Protein AF-A0A6V7J6C0-F1 (afdb_monomer_lite)

Organism: NCBI:txid1563983

Sequence (237 aa):
VQNDGMLILTSMLNNLLDSVINDEQVIKRAQVTGQLDPLEIYLTQRPDNNWVRVQVPLPRGSPLQMRMIDFGGVLEVDRSKLLRLKDLSESLAKYPAQSIKVELQNIGKKRFDQRMALRLRELAPLTEKLLCKVIEVPAYGRPAVVELFKRSQPDNLLISINNTLDLEPELMKSGDGNNGRKRLVRSESKGSDDGVRVLKKPSIPALGEYFNVYVTHLVANPGNFIVQPHDEKLKLE

InterPro domains:
  IPR035437 SNase-like, OB-fold superfamily [G3DSA:2.40.50.90] (42-168)

Foldseek 3Di:
DDAPLVVVLQVVVVVLCVVPVPPPVLQVVQQDDDDFDQLFWKWFADPVRRIAIWGQDPVHDPRQWTARQQQGDIDRHDSRRIGGVCSSPVVSRPFHRQKFWEFEPPPPQVPQDVVLLVLLCVQAPLPAKWKKAFAAPDDDPAGTYIWIWDQDPPVRDTDTSNCCSVCVVVVVVPDDDDDDDDDDDDDDDDDDDDDPDDSDHDDDDDHGDMWIWRFRDRDSGRRTTMIRTHPDPDDPD

Radius of gyration: 20.44 Å; chains: 1; bounding box: 52×39×58 Å

Structure (mmCIF, N/CA/C/O backbone):
data_AF-A0A6V7J6C0-F1
#
_entry.id   AF-A0A6V7J6C0-F1
#
loop_
_atom_site.group_PDB
_atom_site.id
_atom_site.type_symbol
_atom_site.label_atom_id
_atom_site.label_alt_id
_atom_site.label_comp_id
_atom_site.label_asym_id
_atom_site.label_entity_id
_atom_site.label_seq_id
_atom_site.pdbx_PDB_ins_code
_atom_site.Cartn_x
_atom_site.Cartn_y
_atom_site.Cartn_z
_atom_site.occupancy
_atom_site.B_iso_or_equiv
_atom_site.auth_seq_id
_atom_site.auth_comp_id
_atom_site.auth_asym_id
_atom_site.auth_atom_id
_atom_site.pdbx_PDB_model_num
ATOM 1 N N . VAL A 1 1 ? 5.245 7.946 7.052 1.00 47.97 1 VAL A N 1
ATOM 2 C CA . VAL A 1 1 ? 5.852 7.045 8.058 1.00 47.97 1 VAL A CA 1
ATOM 3 C C . VAL A 1 1 ? 5.735 5.634 7.505 1.00 47.97 1 VAL A C 1
ATOM 5 O O . VAL A 1 1 ? 4.677 5.320 6.979 1.00 47.97 1 VAL A O 1
ATOM 8 N N . GLN A 1 2 ? 6.824 4.866 7.478 1.00 59.16 2 GLN A N 1
ATOM 9 C CA . GLN A 1 2 ? 6.897 3.528 6.872 1.00 59.16 2 GLN A CA 1
ATOM 10 C C . GLN A 1 2 ? 7.265 2.512 7.960 1.00 59.16 2 GLN A C 1
ATOM 12 O O . GLN A 1 2 ? 8.038 2.855 8.851 1.00 59.16 2 GLN A O 1
ATOM 17 N N . ASN A 1 3 ? 6.712 1.297 7.905 1.00 68.75 3 ASN A N 1
ATOM 18 C CA . ASN A 1 3 ? 7.176 0.200 8.761 1.00 68.75 3 ASN A CA 1
ATOM 19 C C . ASN A 1 3 ? 8.581 -0.276 8.318 1.00 68.75 3 ASN A C 1
ATOM 21 O O . ASN A 1 3 ? 9.002 -0.000 7.192 1.00 68.75 3 ASN A O 1
ATOM 25 N N . ASP A 1 4 ? 9.294 -1.010 9.178 1.00 72.06 4 ASP A N 1
ATOM 26 C CA . ASP A 1 4 ? 10.659 -1.497 8.896 1.00 72.06 4 ASP A CA 1
ATOM 27 C C . ASP A 1 4 ? 10.752 -2.271 7.572 1.00 72.06 4 ASP A C 1
ATOM 29 O O . ASP A 1 4 ? 11.692 -2.090 6.800 1.00 72.06 4 ASP A O 1
ATOM 33 N N . GLY A 1 5 ? 9.739 -3.090 7.264 1.00 75.06 5 GLY A N 1
ATOM 34 C CA . GLY A 1 5 ? 9.657 -3.813 5.994 1.00 75.06 5 GLY A CA 1
ATOM 35 C C . GLY A 1 5 ? 9.646 -2.874 4.785 1.00 75.06 5 GLY A C 1
ATOM 36 O O . GLY A 1 5 ? 10.396 -3.079 3.831 1.00 75.06 5 GLY A O 1
ATOM 37 N N . MET A 1 6 ? 8.861 -1.797 4.832 1.00 81.12 6 MET A N 1
ATOM 38 C CA . MET A 1 6 ? 8.834 -0.802 3.764 1.00 81.12 6 MET A CA 1
ATOM 39 C C . MET A 1 6 ? 10.130 -0.008 3.654 1.00 81.12 6 MET A C 1
ATOM 41 O O . MET A 1 6 ? 10.531 0.315 2.536 1.00 81.12 6 MET A O 1
ATOM 45 N N . LEU A 1 7 ? 10.791 0.304 4.769 1.00 81.56 7 LEU A N 1
ATOM 46 C CA . LEU A 1 7 ? 12.089 0.984 4.735 1.00 81.56 7 LEU A CA 1
ATOM 47 C C . LEU A 1 7 ? 13.128 0.122 4.008 1.00 81.56 7 LEU A C 1
ATOM 49 O O . LEU A 1 7 ? 13.816 0.608 3.109 1.00 81.56 7 LEU A O 1
ATOM 53 N N . ILE A 1 8 ? 13.163 -1.177 4.317 1.00 83.44 8 ILE A N 1
ATOM 54 C CA . ILE A 1 8 ? 14.038 -2.150 3.651 1.00 83.44 8 ILE A CA 1
ATOM 55 C C . ILE A 1 8 ? 13.688 -2.260 2.162 1.00 83.44 8 ILE A C 1
ATOM 57 O O . ILE A 1 8 ? 14.574 -2.181 1.312 1.00 83.44 8 ILE A O 1
ATOM 61 N N . LEU A 1 9 ? 12.402 -2.401 1.821 1.00 87.44 9 LEU A N 1
ATOM 62 C CA . LEU A 1 9 ? 11.963 -2.480 0.425 1.00 87.44 9 LEU A CA 1
ATOM 63 C C . LEU A 1 9 ? 12.319 -1.215 -0.363 1.00 87.44 9 LEU A C 1
ATOM 65 O O . LEU A 1 9 ? 12.818 -1.319 -1.480 1.00 87.44 9 LEU A O 1
ATOM 69 N N . THR A 1 10 ? 12.097 -0.036 0.220 1.00 87.56 10 THR A N 1
ATOM 70 C CA . THR A 1 10 ? 12.448 1.253 -0.396 1.00 87.56 10 THR A CA 1
ATOM 71 C C . THR A 1 10 ? 13.946 1.338 -0.639 1.00 87.56 10 THR A C 1
ATOM 73 O O . THR A 1 10 ? 14.361 1.704 -1.733 1.00 87.56 10 THR A O 1
ATOM 76 N N . SER A 1 11 ? 14.762 0.945 0.343 1.00 87.31 11 SER A N 1
ATOM 77 C CA . SER A 1 11 ? 16.217 0.9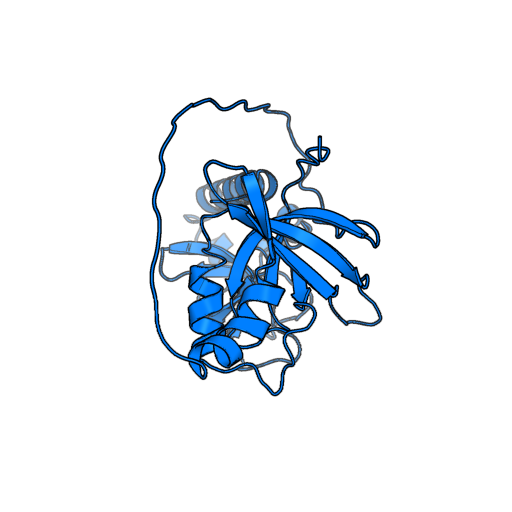12 0.189 1.00 87.31 11 SER A CA 1
ATOM 78 C C . SER A 1 11 ? 16.644 -0.031 -0.937 1.00 87.31 11 SER A C 1
ATOM 80 O O . SER A 1 11 ? 17.425 0.369 -1.795 1.00 87.31 11 SER A O 1
ATOM 82 N N . MET A 1 12 ? 16.085 -1.243 -1.009 1.00 89.94 12 MET A N 1
ATOM 83 C CA . MET A 1 12 ? 16.406 -2.180 -2.091 1.00 89.94 12 MET A CA 1
ATOM 84 C C . MET A 1 12 ? 15.975 -1.674 -3.470 1.00 89.94 12 MET A C 1
ATOM 86 O O . MET A 1 12 ? 16.704 -1.874 -4.439 1.00 89.94 12 MET A O 1
ATOM 90 N N . LEU A 1 13 ? 14.812 -1.025 -3.574 1.00 91.12 13 LEU A N 1
ATOM 91 C CA . LEU A 1 13 ? 14.357 -0.421 -4.826 1.00 91.12 13 LEU A CA 1
ATOM 92 C C . LEU A 1 13 ? 15.265 0.731 -5.251 1.00 91.12 13 LEU A C 1
ATOM 94 O O . LEU A 1 13 ? 15.666 0.769 -6.409 1.00 91.12 13 LEU A O 1
ATOM 98 N N . ASN A 1 14 ? 15.627 1.623 -4.329 1.00 90.50 14 ASN A N 1
ATOM 99 C CA . ASN A 1 14 ? 16.531 2.732 -4.623 1.00 90.50 14 ASN A CA 1
ATOM 100 C C . ASN A 1 14 ? 17.902 2.216 -5.068 1.00 90.50 14 ASN A C 1
ATOM 102 O O . ASN A 1 14 ? 18.369 2.613 -6.125 1.00 90.50 14 ASN A O 1
ATOM 106 N N . ASN A 1 15 ? 18.476 1.241 -4.358 1.00 90.56 15 ASN A N 1
ATOM 107 C CA . ASN A 1 15 ? 19.755 0.636 -4.738 1.00 90.56 15 ASN A CA 1
ATOM 108 C C . ASN A 1 15 ? 19.700 -0.021 -6.128 1.00 90.56 15 ASN A C 1
ATOM 110 O O . ASN A 1 15 ? 20.635 0.118 -6.916 1.00 90.56 15 ASN A O 1
ATOM 114 N N . LEU A 1 16 ? 18.606 -0.730 -6.448 1.00 91.69 16 LEU A N 1
ATOM 115 C CA . LEU A 1 16 ? 18.393 -1.273 -7.791 1.00 91.69 16 LEU A CA 1
ATOM 116 C C . LEU A 1 16 ? 18.398 -0.140 -8.818 1.00 91.69 16 LEU A C 1
ATOM 118 O O . LEU A 1 16 ? 19.112 -0.218 -9.812 1.00 91.69 16 LEU A O 1
ATOM 122 N N . LEU A 1 17 ? 17.604 0.900 -8.582 1.00 90.12 17 LEU A N 1
ATOM 123 C CA . LEU A 1 17 ? 17.419 1.991 -9.528 1.00 90.12 17 LEU A CA 1
ATOM 124 C C . LEU A 1 17 ? 18.703 2.790 -9.722 1.00 90.12 17 LEU A C 1
ATOM 126 O O . LEU A 1 17 ? 19.083 3.002 -10.864 1.00 90.12 17 LEU A O 1
ATOM 130 N N . ASP A 1 18 ? 19.435 3.114 -8.662 1.00 89.69 18 ASP A N 1
ATOM 131 C CA . ASP A 1 18 ? 20.735 3.784 -8.751 1.00 89.69 18 ASP A CA 1
ATOM 132 C C . ASP A 1 18 ? 21.730 2.993 -9.616 1.00 89.69 18 ASP A C 1
ATOM 134 O O . ASP A 1 18 ? 22.537 3.583 -10.335 1.00 89.69 18 ASP A O 1
ATOM 138 N N . SER A 1 19 ? 21.635 1.657 -9.615 1.00 88.00 19 SER A N 1
ATOM 139 C CA . SER A 1 19 ? 22.490 0.795 -10.440 1.00 88.00 19 SER A CA 1
ATOM 140 C C . SER A 1 19 ? 22.070 0.687 -11.913 1.00 88.00 19 SER A C 1
ATOM 142 O O . SER A 1 19 ? 22.921 0.391 -12.749 1.00 88.00 19 SER A O 1
ATOM 144 N N . VAL A 1 20 ? 20.793 0.920 -12.253 1.00 88.75 20 VAL A N 1
ATOM 145 C CA . VAL A 1 20 ? 20.261 0.680 -13.616 1.00 88.75 20 VAL A CA 1
ATOM 146 C C . VAL A 1 20 ? 19.714 1.918 -14.321 1.00 88.75 20 VAL A C 1
ATOM 148 O O . VAL A 1 20 ? 19.526 1.884 -15.532 1.00 88.75 20 VAL A O 1
ATOM 151 N N . ILE A 1 21 ? 19.438 3.014 -13.611 1.00 80.12 21 ILE A N 1
ATOM 152 C CA . ILE A 1 21 ? 18.684 4.156 -14.156 1.00 80.12 21 ILE A CA 1
ATOM 153 C C . ILE A 1 21 ? 19.435 4.909 -15.258 1.00 80.12 21 ILE A C 1
ATOM 155 O O . ILE A 1 21 ? 18.803 5.535 -16.103 1.00 80.12 21 ILE A O 1
ATOM 159 N N . ASN A 1 22 ? 20.766 4.798 -15.279 1.00 83.94 22 ASN A N 1
ATOM 160 C CA . ASN A 1 22 ? 21.621 5.387 -16.310 1.00 83.94 22 ASN A CA 1
ATOM 161 C C . ASN A 1 22 ? 21.921 4.422 -17.475 1.00 83.94 22 ASN A C 1
ATOM 163 O O . ASN A 1 22 ? 22.542 4.830 -18.453 1.00 83.94 22 ASN A O 1
ATOM 167 N N . ASP A 1 23 ? 21.497 3.156 -17.393 1.00 91.81 23 ASP A N 1
ATOM 168 C CA . ASP A 1 23 ? 21.650 2.183 -18.477 1.00 91.81 23 ASP A CA 1
ATOM 169 C C . ASP A 1 23 ? 20.380 2.155 -19.340 1.00 91.81 23 ASP A C 1
ATOM 171 O O . ASP A 1 23 ? 19.412 1.431 -19.079 1.00 91.81 23 ASP A O 1
ATOM 175 N N . GLU A 1 24 ? 20.383 2.960 -20.405 1.00 90.12 24 GLU A N 1
ATOM 176 C CA . GLU A 1 24 ? 19.251 3.070 -21.330 1.00 90.12 24 GLU A CA 1
ATOM 177 C C . GLU A 1 24 ? 18.851 1.727 -21.958 1.00 90.12 24 GLU A C 1
ATOM 179 O O . GLU A 1 24 ? 17.668 1.504 -22.226 1.00 90.12 24 GLU A O 1
ATOM 184 N N . GLN A 1 25 ? 19.802 0.813 -22.184 1.00 92.44 25 GLN A N 1
ATOM 185 C CA . GLN A 1 25 ? 19.507 -0.492 -22.781 1.00 92.44 25 GLN A CA 1
ATOM 186 C C . GLN A 1 25 ? 18.733 -1.371 -21.802 1.00 92.44 25 GLN A C 1
ATOM 188 O O . GLN A 1 25 ? 17.757 -2.023 -22.188 1.00 92.44 25 GLN A O 1
ATOM 193 N N . VAL A 1 26 ? 19.123 -1.356 -20.525 1.00 92.25 26 VAL A N 1
ATOM 194 C CA . VAL A 1 26 ? 18.410 -2.073 -19.460 1.00 92.25 26 VAL A CA 1
ATOM 195 C C . VAL A 1 26 ? 16.997 -1.523 -19.291 1.00 92.25 26 VAL A C 1
ATOM 197 O O . VAL A 1 26 ? 16.041 -2.306 -19.281 1.00 92.25 26 VAL A O 1
ATOM 200 N N . ILE A 1 27 ? 16.839 -0.198 -19.233 1.00 92.88 27 ILE A N 1
ATOM 201 C CA . ILE A 1 27 ? 15.522 0.441 -19.097 1.00 92.88 27 ILE A CA 1
ATOM 202 C C . ILE A 1 27 ? 14.630 0.130 -20.301 1.00 92.88 27 ILE A C 1
ATOM 204 O O . ILE A 1 27 ? 13.481 -0.282 -20.126 1.00 92.88 27 ILE A O 1
ATOM 208 N N . LYS A 1 28 ? 15.159 0.246 -21.523 1.00 92.56 28 LYS A N 1
ATOM 209 C CA . LYS A 1 28 ? 14.414 -0.048 -22.755 1.00 92.56 28 LYS A CA 1
ATOM 210 C C . LYS A 1 28 ? 13.966 -1.506 -22.823 1.00 92.56 28 LYS A C 1
ATOM 212 O O . LYS A 1 28 ? 12.851 -1.778 -23.260 1.00 92.56 28 LYS A O 1
ATOM 217 N N . ARG A 1 29 ? 14.800 -2.445 -22.367 1.00 93.25 29 ARG A N 1
ATOM 218 C CA . ARG A 1 29 ? 14.448 -3.872 -22.297 1.00 93.25 29 ARG A CA 1
ATOM 219 C C . ARG A 1 29 ? 13.335 -4.144 -21.285 1.00 93.25 29 ARG A C 1
ATOM 221 O O . ARG A 1 29 ? 12.478 -4.979 -21.551 1.00 93.25 29 ARG A O 1
ATOM 228 N N . ALA A 1 30 ? 13.351 -3.459 -20.143 1.00 94.88 30 ALA A N 1
ATOM 229 C CA . ALA A 1 30 ? 12.337 -3.623 -19.104 1.00 94.88 30 ALA A CA 1
ATOM 230 C C . ALA A 1 30 ? 11.016 -2.898 -19.422 1.00 94.88 30 ALA A C 1
ATOM 232 O O . ALA A 1 30 ? 9.998 -3.178 -18.787 1.00 94.88 30 ALA A O 1
ATOM 233 N N . GLN A 1 31 ? 11.006 -1.964 -20.375 1.00 95.62 31 GLN A N 1
ATOM 234 C CA . GLN A 1 31 ? 9.823 -1.186 -20.731 1.00 95.62 31 GLN A CA 1
ATOM 235 C C . GLN A 1 31 ? 8.687 -2.071 -21.263 1.00 95.62 31 GLN A C 1
ATOM 237 O O . GLN A 1 31 ? 8.874 -2.958 -22.099 1.00 95.62 31 GLN A O 1
ATOM 242 N N . VAL A 1 32 ? 7.465 -1.818 -20.796 1.00 93.50 32 VAL A N 1
ATOM 243 C CA . VAL A 1 32 ? 6.297 -2.606 -21.200 1.00 93.50 32 VAL A CA 1
ATOM 244 C C . VAL A 1 32 ? 5.771 -2.176 -22.572 1.00 93.50 32 VAL A C 1
ATOM 246 O O . VAL A 1 32 ? 5.249 -1.077 -22.734 1.00 93.50 32 VAL A O 1
ATOM 249 N N . THR A 1 33 ? 5.791 -3.095 -23.540 1.00 88.88 33 THR A N 1
ATOM 250 C CA . THR A 1 33 ? 5.250 -2.878 -24.899 1.00 88.88 33 THR A CA 1
ATOM 251 C C . THR A 1 33 ? 3.985 -3.692 -25.207 1.00 88.88 33 THR A C 1
ATOM 253 O O . THR A 1 33 ? 3.207 -3.316 -26.081 1.00 88.88 33 THR A O 1
ATOM 256 N N . GLY A 1 34 ? 3.746 -4.787 -24.478 1.00 85.88 34 GLY A N 1
ATOM 257 C CA . GLY A 1 34 ? 2.674 -5.751 -24.753 1.00 85.88 34 GLY A CA 1
ATOM 258 C C . GLY A 1 34 ? 1.493 -5.720 -23.777 1.00 85.88 34 GLY A C 1
ATOM 259 O O . GLY A 1 34 ? 1.206 -4.718 -23.116 1.00 85.88 34 GLY A O 1
ATOM 260 N N . GLN A 1 35 ? 0.794 -6.855 -23.696 1.00 87.88 35 GLN A N 1
ATOM 261 C CA . GLN A 1 35 ? -0.278 -7.065 -22.728 1.00 87.88 35 GLN A CA 1
ATOM 262 C C . GLN A 1 35 ? 0.275 -7.065 -21.297 1.00 87.88 35 GLN A C 1
ATOM 264 O O . GLN A 1 35 ? 1.365 -7.570 -21.032 1.00 87.88 35 GLN A O 1
ATOM 269 N N . LEU A 1 36 ? -0.501 -6.477 -20.387 1.00 91.19 36 LEU A N 1
ATOM 270 C CA . LEU A 1 36 ? -0.213 -6.485 -18.959 1.00 91.19 36 LEU A CA 1
ATOM 271 C C . LEU A 1 36 ? -0.780 -7.751 -18.326 1.00 91.19 36 LEU A C 1
ATOM 273 O O . LEU A 1 36 ? -1.957 -8.063 -18.535 1.00 91.19 36 LEU A O 1
ATOM 277 N N . ASP A 1 37 ? 0.042 -8.418 -17.529 1.00 91.31 37 ASP A N 1
ATOM 278 C CA . ASP A 1 37 ? -0.325 -9.584 -16.740 1.00 91.31 37 ASP A CA 1
ATOM 279 C C . ASP A 1 37 ? -0.732 -9.137 -15.321 1.00 91.31 37 ASP A C 1
ATOM 281 O O . ASP A 1 37 ? 0.057 -8.490 -14.625 1.00 91.31 37 ASP A O 1
ATOM 285 N N . PRO A 1 38 ? -1.954 -9.454 -14.855 1.00 90.50 38 PRO A N 1
ATOM 286 C CA . PRO A 1 38 ? -2.378 -9.149 -13.494 1.00 90.50 38 PRO A CA 1
ATOM 287 C C . PRO A 1 38 ? -1.594 -9.842 -12.384 1.00 90.50 38 PRO A C 1
ATOM 289 O O . PRO A 1 38 ? -1.717 -9.421 -11.236 1.00 90.50 38 PRO A O 1
ATOM 292 N N . LEU A 1 39 ? -0.819 -10.882 -12.687 1.00 91.19 39 LEU A N 1
ATOM 293 C CA . LEU A 1 39 ? 0.018 -11.596 -11.724 1.00 91.19 39 LEU A CA 1
ATOM 294 C C . LEU A 1 39 ? 1.433 -11.020 -11.630 1.00 91.19 39 LEU A C 1
ATOM 296 O O . LEU A 1 39 ? 2.114 -11.252 -10.633 1.00 91.19 39 LEU A O 1
ATOM 300 N N . GLU A 1 40 ? 1.860 -10.225 -12.608 1.00 94.12 40 GLU A N 1
ATOM 301 C CA . GLU A 1 40 ? 3.184 -9.608 -12.608 1.00 94.12 40 GLU A CA 1
ATOM 302 C C . GLU A 1 40 ? 3.241 -8.325 -11.775 1.00 94.12 40 GLU A C 1
ATOM 304 O O . GLU A 1 40 ? 2.260 -7.592 -11.622 1.00 94.12 40 GLU A O 1
ATOM 309 N N . ILE A 1 41 ? 4.440 -8.044 -11.260 1.00 96.06 41 ILE A N 1
ATOM 310 C CA . ILE A 1 41 ? 4.764 -6.788 -10.590 1.00 96.06 41 ILE A CA 1
ATOM 311 C C . ILE A 1 41 ? 5.554 -5.905 -11.553 1.00 96.06 41 ILE A C 1
ATOM 313 O O . ILE A 1 41 ? 6.548 -6.320 -12.157 1.00 96.06 41 ILE A O 1
ATOM 317 N N . TYR A 1 42 ? 5.120 -4.658 -11.645 1.00 96.19 42 TYR A N 1
ATOM 318 C CA . TYR A 1 42 ? 5.732 -3.613 -12.446 1.00 96.19 42 TYR A CA 1
ATOM 319 C C . TYR A 1 42 ? 6.286 -2.507 -11.544 1.00 96.19 42 TYR A C 1
ATOM 321 O O . TYR A 1 42 ? 5.903 -2.386 -10.379 1.00 96.19 42 TYR A O 1
ATOM 329 N N . LEU A 1 43 ? 7.172 -1.683 -12.092 1.00 96.19 43 LEU A N 1
ATOM 330 C CA . LEU A 1 43 ? 7.657 -0.448 -11.492 1.00 96.19 43 LEU A CA 1
ATOM 331 C C . LEU A 1 43 ? 7.184 0.754 -12.294 1.00 96.19 43 LEU A C 1
ATOM 333 O O . LEU A 1 43 ? 7.142 0.729 -13.524 1.00 96.19 43 LEU A O 1
ATOM 337 N N . THR A 1 44 ? 6.873 1.826 -11.582 1.00 94.81 44 THR A N 1
ATOM 338 C CA . THR A 1 44 ? 6.636 3.143 -12.169 1.00 94.81 44 THR A CA 1
ATOM 339 C C . THR A 1 44 ? 6.961 4.232 -11.152 1.00 94.81 44 THR A C 1
ATOM 341 O O . THR A 1 44 ? 7.124 3.947 -9.961 1.00 94.81 44 THR A O 1
ATOM 344 N N . GLN A 1 45 ? 7.041 5.474 -11.617 1.00 92.19 45 GLN A N 1
ATOM 345 C CA . GLN A 1 45 ? 7.204 6.642 -10.762 1.00 92.19 45 GLN A CA 1
ATOM 346 C C . GLN A 1 45 ? 5.853 7.267 -10.434 1.00 92.19 45 GLN A C 1
ATOM 348 O O . GLN A 1 45 ? 4.994 7.455 -11.297 1.00 92.19 45 GLN A O 1
ATOM 353 N N . ARG A 1 46 ? 5.689 7.633 -9.168 1.00 90.31 46 ARG A N 1
ATOM 354 C CA . ARG A 1 46 ? 4.612 8.511 -8.716 1.00 90.31 46 ARG A CA 1
ATOM 355 C C . ARG A 1 46 ? 4.893 9.974 -9.098 1.00 90.31 46 ARG A C 1
ATOM 357 O O . ARG A 1 46 ? 6.032 10.310 -9.419 1.00 90.31 46 ARG A O 1
ATOM 364 N N . PRO A 1 47 ? 3.894 10.873 -8.991 1.00 88.19 47 PRO A N 1
ATOM 365 C CA . PRO A 1 47 ? 4.083 12.307 -9.240 1.00 88.19 47 PRO A CA 1
ATOM 366 C C . PRO A 1 47 ? 5.136 12.986 -8.350 1.00 88.19 47 PRO A C 1
ATOM 368 O O . PRO A 1 47 ? 5.665 14.027 -8.718 1.00 88.19 47 PRO A O 1
ATOM 371 N N . ASP A 1 48 ? 5.447 12.405 -7.190 1.00 86.56 48 ASP A N 1
ATOM 372 C CA . ASP A 1 48 ? 6.503 12.861 -6.279 1.00 86.56 48 ASP A CA 1
ATOM 373 C C . ASP A 1 48 ? 7.886 12.267 -6.614 1.00 86.56 48 ASP A C 1
ATOM 375 O O . ASP A 1 48 ? 8.797 12.328 -5.793 1.00 86.56 48 ASP A O 1
ATOM 379 N N . ASN A 1 49 ? 8.036 11.676 -7.805 1.00 87.12 49 ASN A N 1
ATOM 380 C CA . ASN A 1 49 ? 9.237 11.010 -8.322 1.00 87.12 49 ASN A CA 1
ATOM 381 C C . ASN A 1 49 ? 9.690 9.770 -7.538 1.00 87.12 49 ASN A C 1
ATOM 383 O O . ASN A 1 49 ? 10.734 9.194 -7.845 1.00 87.12 49 ASN A O 1
ATOM 387 N N . ASN A 1 50 ? 8.895 9.301 -6.574 1.00 89.00 50 ASN A N 1
ATOM 388 C CA . ASN A 1 50 ? 9.185 8.059 -5.872 1.00 89.00 50 ASN A CA 1
ATOM 389 C C . ASN A 1 50 ? 8.779 6.853 -6.720 1.00 89.00 50 ASN A C 1
ATOM 391 O O . ASN A 1 50 ? 7.653 6.767 -7.225 1.00 89.00 50 ASN A O 1
ATOM 395 N N . TRP A 1 51 ? 9.690 5.893 -6.837 1.00 92.38 51 TRP A N 1
ATOM 396 C CA . TRP A 1 51 ? 9.424 4.628 -7.503 1.00 92.38 51 TRP A CA 1
ATOM 397 C C . TRP A 1 51 ? 8.601 3.702 -6.619 1.00 92.38 51 TRP A C 1
ATOM 399 O O . TRP A 1 51 ? 8.837 3.573 -5.418 1.00 92.38 51 TRP A O 1
ATOM 409 N N . VAL A 1 52 ? 7.623 3.038 -7.225 1.00 94.06 52 VAL A N 1
ATOM 410 C CA . VAL A 1 52 ? 6.690 2.165 -6.514 1.00 94.06 52 VAL A CA 1
ATOM 411 C C . VAL A 1 52 ? 6.430 0.886 -7.289 1.00 94.06 52 VAL A C 1
ATOM 413 O O . VAL A 1 52 ? 6.382 0.887 -8.522 1.00 94.06 52 VAL A O 1
ATOM 416 N N . ARG A 1 53 ? 6.212 -0.210 -6.553 1.00 96.31 53 ARG A N 1
ATOM 417 C CA . ARG A 1 53 ? 5.736 -1.464 -7.138 1.00 96.31 53 ARG A CA 1
ATOM 418 C C . ARG A 1 53 ? 4.238 -1.400 -7.361 1.00 96.31 53 ARG A C 1
ATOM 420 O O . ARG A 1 53 ? 3.466 -1.011 -6.475 1.00 96.31 53 ARG A O 1
ATOM 427 N N . VAL A 1 54 ? 3.829 -1.815 -8.548 1.00 95.88 54 VAL A N 1
ATOM 428 C CA . VAL A 1 54 ? 2.439 -1.773 -8.977 1.00 95.88 54 VAL A CA 1
ATOM 429 C C . VAL A 1 54 ? 2.023 -3.063 -9.669 1.00 95.88 54 VAL A C 1
ATOM 431 O O . VAL A 1 54 ? 2.852 -3.814 -10.173 1.00 95.88 54 VAL A O 1
ATOM 434 N N . GLN A 1 55 ? 0.722 -3.323 -9.690 1.00 94.94 55 GLN A N 1
ATOM 435 C CA . GLN A 1 55 ? 0.126 -4.494 -10.328 1.00 94.94 55 GLN A CA 1
ATOM 436 C C . GLN A 1 55 ? -1.198 -4.105 -10.984 1.00 94.94 55 GLN A C 1
ATOM 438 O O . GLN A 1 55 ? -1.866 -3.167 -10.535 1.00 94.94 55 GLN A O 1
ATOM 443 N N . VAL A 1 56 ? -1.610 -4.828 -12.026 1.00 92.69 56 VAL A N 1
ATOM 444 C CA . VAL A 1 56 ? -2.911 -4.579 -12.661 1.00 92.69 56 VAL A CA 1
ATOM 445 C C . VAL A 1 56 ? -4.030 -4.850 -11.642 1.00 92.69 56 VAL A C 1
ATOM 447 O O . VAL A 1 56 ? -4.043 -5.910 -11.008 1.00 92.69 56 VAL A O 1
ATOM 450 N N . PRO A 1 57 ? -4.976 -3.916 -11.441 1.00 87.94 57 PRO A N 1
ATOM 451 C CA . PRO A 1 57 ? -6.103 -4.142 -10.548 1.00 87.94 57 PRO A CA 1
ATOM 452 C C . PRO A 1 57 ? -7.029 -5.244 -11.088 1.00 87.94 57 PRO A C 1
ATOM 454 O O . PRO A 1 57 ? -7.194 -5.401 -12.297 1.00 87.94 57 PRO A O 1
ATOM 457 N N . LEU A 1 58 ? -7.655 -5.986 -10.170 1.00 81.38 58 LEU A N 1
ATOM 458 C CA . LEU A 1 58 ? -8.695 -6.976 -10.457 1.00 81.38 58 LEU A CA 1
ATOM 459 C C . LEU A 1 58 ? -9.955 -6.631 -9.633 1.00 81.38 58 LEU A C 1
ATOM 461 O O . LEU A 1 58 ? -9.822 -6.479 -8.414 1.00 81.38 58 LEU A O 1
ATOM 465 N N . PRO A 1 59 ? -11.151 -6.507 -10.251 1.00 74.62 59 PRO A N 1
ATOM 466 C CA . PRO A 1 59 ? -11.386 -6.502 -11.698 1.00 74.62 59 PRO A CA 1
ATOM 467 C C . PRO A 1 59 ? -10.657 -5.335 -12.379 1.00 74.62 59 PRO A C 1
ATOM 469 O O . PRO A 1 59 ? -10.369 -4.315 -11.749 1.00 74.62 59 PRO A O 1
ATOM 472 N N . ARG A 1 60 ? -10.314 -5.510 -13.659 1.00 74.44 60 ARG A N 1
ATOM 473 C CA . ARG A 1 60 ? -9.567 -4.497 -14.404 1.00 74.44 60 ARG A CA 1
ATOM 474 C C . ARG A 1 60 ? -10.436 -3.251 -14.565 1.00 74.44 60 ARG A C 1
ATOM 476 O O . ARG A 1 60 ? -11.546 -3.342 -15.080 1.00 74.44 60 ARG A O 1
ATOM 483 N N . GLY A 1 61 ? -9.927 -2.120 -14.084 1.00 68.38 61 GLY A N 1
ATOM 484 C CA . GLY A 1 61 ? -10.525 -0.807 -14.303 1.00 68.38 61 GLY A CA 1
ATOM 485 C C . GLY A 1 61 ? -10.133 -0.254 -15.671 1.00 68.38 61 GLY A C 1
ATOM 486 O O . GLY A 1 61 ? -10.126 -0.975 -16.671 1.00 68.38 61 GLY A O 1
ATOM 487 N N . SER A 1 62 ? -9.749 1.022 -15.712 1.00 73.00 62 SER A N 1
ATOM 488 C CA . SER A 1 62 ? -9.199 1.609 -16.933 1.00 73.00 62 SER A CA 1
ATOM 489 C C . SER A 1 62 ? -7.853 0.948 -17.299 1.00 73.00 62 SER A C 1
ATOM 491 O O . SER A 1 62 ? -7.106 0.504 -16.420 1.00 73.00 62 SER A O 1
ATOM 493 N N . PRO A 1 63 ? -7.506 0.851 -18.596 1.00 68.50 63 PRO A N 1
ATOM 494 C CA . PRO A 1 63 ? -6.316 0.133 -19.067 1.00 68.50 63 PRO A CA 1
ATOM 495 C C . PRO A 1 63 ? -4.975 0.728 -18.606 1.00 68.50 63 PRO A C 1
ATOM 497 O O . PRO A 1 63 ? -3.939 0.090 -18.800 1.00 68.50 63 PRO A O 1
ATOM 500 N N . LEU A 1 64 ? -4.998 1.922 -18.013 1.00 80.81 64 LEU A N 1
ATOM 501 C CA . LEU A 1 64 ? -3.835 2.676 -17.547 1.00 80.81 64 LEU A CA 1
ATOM 502 C C . LEU A 1 64 ? -3.865 2.931 -16.033 1.00 80.81 64 LEU A C 1
ATOM 504 O O . LEU A 1 64 ? -3.069 3.712 -15.527 1.00 80.81 64 LEU A O 1
ATOM 508 N N . GLN A 1 65 ? -4.757 2.267 -15.296 1.00 90.94 65 GLN A N 1
ATOM 509 C CA . GLN A 1 65 ? -4.748 2.292 -13.837 1.00 90.94 65 GLN A CA 1
ATOM 510 C C . GLN A 1 65 ? -4.008 1.086 -13.274 1.00 90.94 65 GLN A C 1
ATOM 512 O O . GLN A 1 65 ? -4.273 -0.062 -13.636 1.00 90.94 65 GLN A O 1
ATOM 517 N N . MET A 1 66 ? -3.111 1.359 -12.334 1.00 93.00 66 MET A N 1
ATOM 518 C CA . MET A 1 66 ? -2.311 0.365 -11.637 1.00 93.00 66 MET A CA 1
ATOM 519 C C . MET A 1 66 ? -2.524 0.462 -10.134 1.00 93.00 66 MET A C 1
ATOM 521 O O . MET A 1 66 ? -2.576 1.553 -9.576 1.00 93.00 66 MET A O 1
ATOM 525 N N . ARG A 1 67 ? -2.620 -0.677 -9.451 1.00 92.56 67 ARG A N 1
ATOM 526 C CA . ARG A 1 67 ? -2.687 -0.724 -7.988 1.00 92.56 67 ARG A CA 1
ATOM 527 C C . ARG A 1 67 ? -1.279 -0.628 -7.417 1.00 92.56 67 ARG A C 1
ATOM 529 O O . ARG A 1 67 ? -0.449 -1.471 -7.742 1.00 92.56 67 ARG A O 1
ATOM 536 N N . MET A 1 68 ? -1.030 0.322 -6.519 1.00 93.56 68 MET A N 1
ATOM 537 C CA . MET A 1 68 ? 0.222 0.364 -5.755 1.00 93.56 68 MET A CA 1
ATOM 538 C C . MET A 1 68 ? 0.162 -0.709 -4.667 1.00 93.56 68 MET A C 1
ATOM 540 O O . MET A 1 68 ? -0.624 -0.604 -3.730 1.00 93.56 68 MET A O 1
ATOM 544 N N . ILE A 1 69 ? 0.945 -1.778 -4.798 1.00 92.88 69 ILE A N 1
ATOM 545 C CA . ILE A 1 69 ? 0.778 -2.975 -3.951 1.00 92.88 69 ILE A CA 1
ATOM 546 C C . ILE A 1 69 ? 1.373 -2.810 -2.549 1.00 92.88 69 ILE A C 1
ATOM 548 O O . ILE A 1 69 ? 0.973 -3.507 -1.619 1.00 92.88 69 ILE A O 1
ATOM 552 N N . ASP A 1 70 ? 2.291 -1.862 -2.381 1.00 90.88 70 ASP A N 1
ATOM 553 C CA . ASP A 1 70 ? 2.951 -1.613 -1.098 1.00 90.88 70 ASP A CA 1
ATOM 554 C C . ASP A 1 70 ? 2.299 -0.494 -0.295 1.00 90.88 70 ASP A C 1
ATOM 556 O O . ASP A 1 70 ? 2.426 -0.475 0.920 1.00 90.88 70 ASP A O 1
ATOM 560 N N . PHE A 1 71 ? 1.560 0.403 -0.948 1.00 86.56 71 PHE A N 1
ATOM 561 C CA . PHE A 1 71 ? 0.913 1.559 -0.316 1.00 86.56 71 PHE A CA 1
ATOM 562 C C . PHE A 1 71 ? -0.616 1.488 -0.381 1.00 86.56 71 PHE A C 1
ATOM 564 O O . PHE A 1 71 ? -1.306 2.168 0.374 1.00 86.56 71 PHE A O 1
ATOM 571 N N . GLY A 1 72 ? -1.164 0.676 -1.278 1.00 85.75 72 GLY A N 1
ATOM 572 C CA . GLY A 1 72 ? -2.569 0.721 -1.640 1.00 85.75 72 GLY A CA 1
ATOM 573 C C . GLY A 1 72 ? -2.930 1.858 -2.589 1.00 85.75 72 GLY A C 1
ATOM 574 O O . GLY A 1 72 ? -2.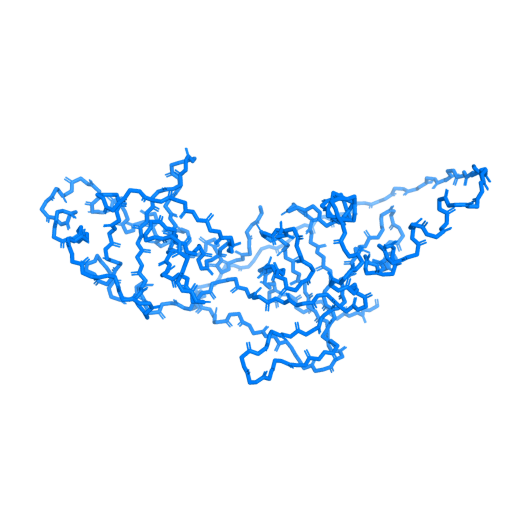100 2.674 -2.969 1.00 85.75 72 GLY A O 1
ATOM 575 N N . GLY A 1 73 ? -4.204 1.911 -2.970 1.00 85.56 73 GLY A N 1
ATOM 576 C CA . GLY A 1 73 ? -4.716 2.886 -3.928 1.00 85.56 73 GLY A CA 1
ATOM 577 C C . GLY A 1 73 ? -4.387 2.532 -5.375 1.00 85.56 73 GLY A C 1
ATOM 578 O O . GLY A 1 73 ? -3.780 1.497 -5.674 1.00 85.56 73 GLY A O 1
ATOM 579 N N . VAL A 1 74 ? -4.841 3.397 -6.277 1.00 89.38 74 VAL A N 1
ATOM 580 C CA . VAL A 1 74 ? -4.609 3.286 -7.717 1.00 89.38 74 VAL A CA 1
ATOM 581 C C . VAL A 1 74 ? -3.852 4.505 -8.222 1.00 89.38 74 VAL A C 1
ATOM 583 O O . VAL A 1 74 ? -4.030 5.610 -7.715 1.00 89.38 74 VAL A O 1
ATOM 586 N N . LEU A 1 75 ? -3.002 4.280 -9.212 1.00 90.56 75 LEU A N 1
ATOM 587 C CA . LEU A 1 75 ? -2.214 5.286 -9.899 1.00 90.56 75 LEU A CA 1
ATOM 588 C C . LEU A 1 75 ? -2.534 5.202 -11.388 1.00 90.56 75 LEU A C 1
ATOM 590 O O . LEU A 1 75 ? -2.512 4.112 -11.961 1.00 90.56 75 LEU A O 1
ATOM 594 N N . GLU A 1 76 ? -2.822 6.342 -12.006 1.00 92.00 76 GLU A N 1
ATOM 595 C CA . GLU A 1 76 ? -2.847 6.436 -13.462 1.00 92.00 76 GLU A CA 1
ATOM 596 C C . GLU A 1 76 ? -1.418 6.536 -13.977 1.00 92.00 76 GLU A C 1
ATOM 598 O O . GLU A 1 76 ? -0.628 7.349 -13.495 1.00 92.00 76 GLU A O 1
ATOM 603 N N . VAL A 1 77 ? -1.076 5.672 -14.925 1.00 91.38 77 VAL A N 1
ATOM 604 C CA . VAL A 1 77 ? 0.284 5.544 -15.440 1.00 91.38 77 VAL A CA 1
ATOM 605 C C . VAL A 1 77 ? 0.281 5.696 -16.948 1.00 91.38 77 VAL A C 1
ATOM 607 O O . VAL A 1 77 ? -0.600 5.193 -17.643 1.00 91.38 77 VAL A O 1
ATOM 610 N N . ASP A 1 78 ? 1.318 6.336 -17.473 1.00 90.31 78 ASP A N 1
ATOM 611 C CA . ASP A 1 78 ? 1.665 6.163 -18.875 1.00 90.31 78 ASP A CA 1
ATOM 612 C C . ASP A 1 78 ? 2.357 4.803 -19.028 1.00 90.31 78 ASP A C 1
ATOM 614 O O . ASP A 1 78 ? 3.286 4.477 -18.284 1.00 90.31 78 ASP A O 1
ATOM 618 N N . ARG A 1 79 ? 1.920 4.006 -20.008 1.00 90.06 79 ARG A N 1
ATOM 619 C CA . ARG A 1 79 ? 2.547 2.719 -20.325 1.00 90.06 79 ARG A CA 1
ATOM 620 C C . ARG A 1 79 ? 4.034 2.883 -20.643 1.00 90.06 79 ARG A C 1
ATOM 622 O O . ARG A 1 79 ? 4.813 2.010 -20.275 1.00 90.06 79 ARG A O 1
ATOM 629 N N . SER A 1 80 ? 4.433 3.993 -21.264 1.00 90.25 80 SER A N 1
ATOM 630 C CA . SER A 1 80 ? 5.841 4.275 -21.570 1.00 90.25 80 SER A CA 1
ATOM 631 C C . SER A 1 80 ? 6.716 4.375 -20.310 1.00 90.25 80 SER A C 1
ATOM 633 O O . SER A 1 80 ? 7.913 4.112 -20.367 1.00 90.25 80 SER A O 1
ATOM 635 N N . LYS A 1 81 ? 6.123 4.687 -19.154 1.00 91.44 81 LYS A N 1
ATOM 636 C CA . LYS A 1 81 ? 6.809 4.828 -17.860 1.00 91.44 81 LYS A CA 1
ATOM 637 C C . LYS A 1 81 ? 6.711 3.577 -16.989 1.00 91.44 81 LYS A C 1
ATOM 639 O O . LYS A 1 81 ? 7.016 3.627 -15.795 1.00 91.44 81 LYS A O 1
ATOM 644 N N . LEU A 1 82 ? 6.224 2.474 -17.552 1.00 94.94 82 LEU A N 1
ATOM 645 C CA . LEU A 1 82 ? 6.030 1.222 -16.843 1.00 94.94 82 LEU A CA 1
ATOM 646 C C . LEU A 1 82 ? 7.146 0.239 -17.190 1.00 94.94 82 LEU A C 1
ATOM 648 O O . LEU A 1 82 ? 7.355 -0.094 -18.358 1.00 94.94 82 LEU A O 1
ATOM 652 N N . LEU A 1 83 ? 7.821 -0.258 -16.158 1.00 95.69 83 LEU A N 1
ATOM 653 C CA . LEU A 1 83 ? 8.915 -1.215 -16.277 1.00 95.69 83 LEU A CA 1
ATOM 654 C C . LEU A 1 83 ? 8.517 -2.555 -15.657 1.00 95.69 83 LEU A C 1
ATOM 656 O O . LEU A 1 83 ? 7.877 -2.607 -14.608 1.00 95.69 83 LEU A O 1
ATOM 660 N N . ARG A 1 84 ? 8.906 -3.662 -16.278 1.00 96.12 84 ARG A N 1
ATOM 661 C CA . ARG A 1 84 ? 8.761 -5.009 -15.720 1.00 96.12 84 ARG A CA 1
ATOM 662 C C . ARG A 1 84 ? 9.800 -5.207 -14.629 1.00 96.12 84 ARG A C 1
ATOM 664 O O . ARG A 1 84 ? 10.993 -5.253 -14.914 1.00 96.12 84 ARG A O 1
ATOM 671 N N . LEU A 1 85 ? 9.359 -5.370 -13.380 1.00 96.12 85 LEU A N 1
ATOM 672 C CA . LEU A 1 85 ? 10.296 -5.522 -12.264 1.00 96.12 85 LEU A CA 1
ATOM 673 C C . LEU A 1 85 ? 11.141 -6.790 -12.415 1.00 96.12 85 LEU A C 1
ATOM 675 O O . LEU A 1 85 ? 12.329 -6.754 -12.134 1.00 96.12 85 LEU A O 1
ATOM 679 N N . LYS A 1 86 ? 10.564 -7.885 -12.924 1.00 95.19 86 LYS A N 1
ATOM 680 C CA . LYS A 1 86 ? 11.292 -9.146 -13.135 1.00 95.19 86 LYS A CA 1
ATOM 681 C C . LYS A 1 86 ? 12.488 -9.015 -14.090 1.00 95.19 86 LYS A C 1
ATOM 683 O O . LYS A 1 86 ? 13.472 -9.719 -13.903 1.00 95.19 86 LYS A O 1
ATOM 688 N N . ASP A 1 87 ? 12.412 -8.102 -15.062 1.00 94.25 87 ASP A N 1
ATOM 689 C CA . ASP A 1 87 ? 13.460 -7.890 -16.069 1.00 94.25 87 ASP A CA 1
ATOM 690 C C . ASP A 1 87 ? 14.602 -7.002 -15.529 1.00 94.25 87 ASP A C 1
ATOM 692 O O . ASP A 1 87 ? 15.689 -6.964 -16.108 1.00 94.25 87 ASP A O 1
ATOM 696 N N . LEU A 1 88 ? 14.359 -6.303 -14.412 1.00 93.81 88 LEU A N 1
ATOM 697 C CA . LEU A 1 88 ? 15.350 -5.517 -13.669 1.00 93.81 88 LEU A CA 1
ATOM 698 C C . LEU A 1 88 ? 15.926 -6.306 -12.483 1.00 93.81 88 LEU A C 1
ATOM 700 O O . LEU A 1 88 ? 17.124 -6.269 -12.224 1.00 93.81 88 LEU A O 1
ATOM 704 N N . SER A 1 89 ? 15.069 -7.012 -11.745 1.00 93.88 89 SER A N 1
ATOM 705 C CA . SER A 1 89 ? 15.427 -7.837 -10.595 1.00 93.88 89 SER A CA 1
ATOM 706 C C . SER A 1 89 ? 14.345 -8.882 -10.315 1.00 93.88 89 SER A C 1
ATOM 708 O O . SER A 1 89 ? 13.294 -8.600 -9.728 1.00 93.88 89 SER A O 1
ATOM 710 N N . GLU A 1 90 ? 14.634 -10.130 -10.678 1.00 91.38 90 GLU A N 1
ATOM 711 C CA . GLU A 1 90 ? 13.749 -11.265 -10.406 1.00 91.38 90 GLU A CA 1
ATOM 712 C C . GLU A 1 90 ? 13.511 -11.461 -8.897 1.00 91.38 90 GLU A C 1
ATOM 714 O O . GLU A 1 90 ? 12.396 -11.761 -8.469 1.00 91.38 90 GLU A O 1
ATOM 719 N N . SER A 1 91 ? 14.535 -11.234 -8.070 1.00 88.88 91 SER A N 1
ATOM 720 C CA . SER A 1 91 ? 14.433 -11.339 -6.610 1.00 88.88 91 SER A CA 1
ATOM 721 C C . SER A 1 91 ? 13.473 -10.301 -6.027 1.00 88.88 91 SER A C 1
ATOM 723 O O . SER A 1 91 ? 12.616 -10.650 -5.214 1.00 88.88 91 SER A O 1
ATOM 725 N N . LEU A 1 92 ? 13.551 -9.039 -6.471 1.00 90.44 92 LEU A N 1
ATOM 726 C CA . LEU A 1 92 ? 12.649 -7.987 -5.987 1.00 90.44 92 LEU A CA 1
ATOM 727 C C . LEU A 1 92 ? 11.200 -8.197 -6.450 1.00 90.44 92 LEU A C 1
ATOM 729 O O . LEU A 1 92 ? 10.263 -7.856 -5.720 1.00 90.44 92 LEU A O 1
ATOM 733 N N . ALA A 1 93 ? 11.007 -8.808 -7.623 1.00 93.00 93 ALA A N 1
ATOM 734 C CA . ALA A 1 93 ? 9.689 -9.186 -8.133 1.00 93.00 93 ALA A CA 1
ATOM 735 C C . ALA A 1 93 ? 9.008 -10.293 -7.307 1.00 93.00 93 ALA A C 1
ATOM 737 O O . ALA A 1 93 ? 7.788 -10.421 -7.354 1.00 93.00 93 ALA A O 1
ATOM 738 N N . LYS A 1 94 ? 9.765 -11.079 -6.531 1.00 91.12 94 LYS A N 1
ATOM 739 C CA . LYS A 1 94 ? 9.223 -12.154 -5.679 1.00 91.12 94 LYS A CA 1
ATOM 740 C C . LYS A 1 94 ? 8.776 -11.673 -4.299 1.00 91.12 94 LYS A C 1
ATOM 742 O O . LYS A 1 94 ? 8.062 -12.402 -3.612 1.00 91.12 94 LYS A O 1
ATOM 747 N N . TYR A 1 95 ? 9.170 -10.470 -3.872 1.00 89.50 95 TYR A N 1
ATOM 748 C CA . TYR A 1 95 ? 8.774 -9.985 -2.552 1.00 89.50 95 TYR A CA 1
ATOM 749 C C . TYR A 1 95 ? 7.263 -9.746 -2.462 1.00 89.50 95 TYR A C 1
ATOM 751 O O . TYR A 1 95 ? 6.672 -9.160 -3.375 1.00 89.50 95 TYR A O 1
ATOM 759 N N . PRO A 1 96 ? 6.631 -10.117 -1.337 1.00 90.00 96 PRO A N 1
ATOM 760 C CA . PRO A 1 96 ? 5.198 -9.950 -1.152 1.00 90.00 96 PRO A CA 1
ATOM 761 C C . PRO A 1 96 ? 4.810 -8.470 -1.102 1.00 90.00 96 PRO A C 1
ATOM 763 O O . PRO A 1 96 ? 5.599 -7.622 -0.673 1.00 90.00 96 PRO A O 1
ATOM 766 N N . ALA A 1 97 ? 3.575 -8.172 -1.507 1.00 90.81 97 ALA A N 1
ATOM 767 C CA . ALA A 1 97 ? 2.952 -6.866 -1.315 1.00 90.81 97 ALA A CA 1
ATOM 768 C C . ALA A 1 97 ? 3.003 -6.456 0.166 1.00 90.81 97 ALA A C 1
ATOM 770 O O . ALA A 1 97 ? 2.689 -7.265 1.041 1.00 90.81 97 ALA A O 1
ATOM 771 N N . GLN A 1 98 ? 3.399 -5.213 0.436 1.00 88.06 98 GLN A N 1
ATOM 772 C CA . GLN A 1 98 ? 3.561 -4.709 1.804 1.00 88.06 98 GLN A CA 1
ATOM 773 C C . GLN A 1 98 ? 2.292 -4.073 2.386 1.00 88.06 98 GLN A C 1
ATOM 775 O O . GLN A 1 98 ? 2.255 -3.758 3.574 1.00 88.06 98 GLN A O 1
ATOM 780 N N . SER A 1 99 ? 1.235 -3.927 1.582 1.00 87.31 99 SER A N 1
ATOM 781 C CA . SER A 1 99 ? -0.063 -3.443 2.052 1.00 87.31 99 SER A CA 1
ATOM 782 C C . SER A 1 99 ? -1.131 -4.535 2.049 1.00 87.31 99 SER A C 1
ATOM 784 O O . SER A 1 99 ? -1.174 -5.389 1.161 1.00 87.31 99 SER A O 1
ATOM 786 N N . ILE A 1 100 ? -2.014 -4.498 3.047 1.00 86.56 100 ILE A N 1
ATOM 787 C CA . ILE A 1 100 ? -3.133 -5.432 3.195 1.00 86.56 100 ILE A CA 1
ATOM 788 C C . ILE A 1 100 ? -4.447 -4.667 3.106 1.00 86.56 100 ILE A C 1
ATOM 790 O O . ILE A 1 100 ? -4.618 -3.624 3.736 1.00 86.56 100 ILE A O 1
ATOM 794 N N . LYS A 1 101 ? -5.401 -5.226 2.357 1.00 87.94 101 LYS A N 1
ATOM 795 C CA . LYS A 1 101 ? -6.776 -4.735 2.315 1.00 87.94 101 LYS A CA 1
ATOM 796 C C . LYS A 1 101 ? -7.592 -5.273 3.498 1.00 87.94 101 LYS A C 1
ATOM 798 O O . LYS A 1 101 ? -7.619 -6.483 3.714 1.00 87.94 101 LYS A O 1
ATOM 803 N N . VAL A 1 102 ? -8.304 -4.392 4.194 1.00 89.19 102 VAL A N 1
ATOM 804 C CA . VAL A 1 102 ? -9.229 -4.702 5.298 1.00 89.19 102 VAL A CA 1
ATOM 805 C C . VAL A 1 102 ? -10.580 -4.001 5.092 1.00 89.19 102 VAL A C 1
ATOM 807 O O . VAL A 1 102 ? -10.702 -3.076 4.284 1.00 89.19 102 VAL A O 1
ATOM 810 N N . GLU A 1 103 ? -11.609 -4.463 5.795 1.00 89.75 103 GLU A N 1
ATOM 811 C CA . GLU A 1 103 ? -12.957 -3.882 5.825 1.00 89.75 103 GLU A CA 1
ATOM 812 C C . GLU A 1 103 ? -13.288 -3.434 7.253 1.00 89.75 103 GLU A C 1
ATOM 814 O O . GLU A 1 103 ? -13.037 -4.175 8.199 1.00 89.75 103 GLU A O 1
ATOM 819 N N . LEU A 1 104 ? -13.828 -2.225 7.432 1.00 87.50 104 LEU A N 1
ATOM 820 C CA . LEU A 1 104 ? -14.216 -1.765 8.768 1.00 87.50 104 LEU A CA 1
ATOM 821 C C . LEU A 1 104 ? -15.542 -2.373 9.213 1.00 87.50 104 LEU A C 1
ATOM 823 O O . LEU A 1 104 ? -16.551 -2.281 8.513 1.00 87.50 104 LEU A O 1
ATOM 827 N N . GLN A 1 105 ? -15.542 -2.936 10.421 1.00 86.81 105 GLN A N 1
ATOM 828 C CA . GLN A 1 105 ? -16.740 -3.426 11.089 1.00 86.81 105 GLN A CA 1
ATOM 829 C C . GLN A 1 105 ? -17.770 -2.301 11.277 1.00 86.81 105 GLN A C 1
ATOM 831 O O . GLN A 1 105 ? -17.402 -1.163 11.563 1.00 86.81 105 GLN A O 1
ATOM 836 N N . ASN A 1 106 ? -19.057 -2.639 11.172 1.00 74.69 106 ASN A N 1
ATOM 837 C CA . ASN A 1 106 ? -20.211 -1.796 11.521 1.00 74.69 106 ASN A CA 1
ATOM 838 C C . ASN A 1 106 ? -20.374 -0.489 10.734 1.00 74.69 106 ASN A C 1
ATOM 840 O O . ASN A 1 106 ? -21.362 0.208 10.915 1.00 74.69 106 ASN A O 1
ATOM 844 N N . ILE A 1 107 ? -19.504 -0.190 9.771 1.00 74.00 107 ILE A N 1
ATOM 845 C CA . ILE A 1 107 ? -19.694 0.951 8.877 1.00 74.00 107 ILE A CA 1
ATOM 846 C C . ILE A 1 107 ? -20.455 0.464 7.643 1.00 74.00 107 ILE A C 1
ATOM 848 O O . ILE A 1 107 ? -19.878 0.052 6.634 1.00 74.00 107 ILE A O 1
ATOM 852 N N . GLY A 1 108 ? -21.785 0.448 7.740 1.00 64.62 108 GLY A N 1
ATOM 853 C CA . GLY A 1 108 ? -22.649 -0.057 6.675 1.00 64.62 108 GLY A CA 1
ATOM 854 C C . GLY A 1 108 ? -22.367 0.631 5.333 1.00 64.62 108 GLY A C 1
ATOM 855 O O . GLY A 1 108 ? -22.555 1.838 5.198 1.00 64.62 108 GLY A O 1
ATOM 856 N N . LYS A 1 109 ? -21.992 -0.140 4.301 1.00 64.94 109 LYS A N 1
ATOM 857 C CA . LYS A 1 109 ? -21.646 0.366 2.950 1.00 64.94 109 LYS A CA 1
ATOM 858 C C . LYS A 1 109 ? -22.706 1.283 2.322 1.00 64.94 109 LYS A C 1
ATOM 860 O O . LYS A 1 109 ? -22.367 2.107 1.485 1.00 64.94 109 LYS A O 1
ATOM 865 N N . LYS A 1 110 ? -23.978 1.139 2.714 1.00 64.44 110 LYS A N 1
ATOM 866 C CA . LYS A 1 110 ? -25.099 1.977 2.247 1.00 64.44 110 LYS A CA 1
ATOM 867 C C . LYS A 1 110 ? -25.226 3.319 2.981 1.00 64.44 110 LYS A C 1
ATOM 869 O O . LYS A 1 110 ? -25.885 4.210 2.465 1.00 64.44 110 LYS A O 1
ATOM 874 N N . ARG A 1 111 ? -24.653 3.441 4.183 1.00 70.19 111 ARG A N 1
ATOM 875 C CA . ARG A 1 111 ? -24.691 4.655 5.015 1.00 70.19 111 ARG A CA 1
ATOM 876 C C . ARG A 1 111 ? -23.434 5.508 4.874 1.00 70.19 111 ARG A C 1
ATOM 878 O O . ARG A 1 111 ? -23.477 6.681 5.211 1.00 70.19 111 ARG A O 1
ATOM 885 N N . PHE A 1 112 ? -22.339 4.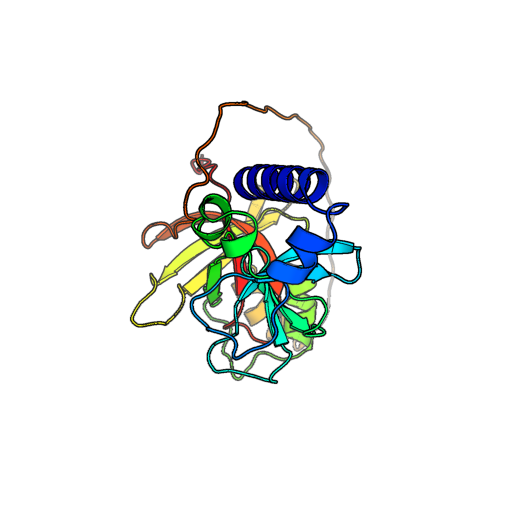931 4.378 1.00 78.94 112 PHE A N 1
ATOM 886 C CA . PHE A 1 112 ? -21.081 5.651 4.254 1.00 78.94 112 PHE A CA 1
ATOM 887 C C . PHE A 1 112 ? -21.139 6.721 3.168 1.00 78.94 112 PHE A C 1
ATOM 889 O O . PHE A 1 112 ? -21.225 6.414 1.978 1.00 78.94 112 PHE A O 1
ATOM 896 N N . ASP A 1 113 ? -21.061 7.974 3.597 1.00 81.25 113 ASP A N 1
ATOM 897 C CA . ASP A 1 113 ? -21.077 9.141 2.732 1.00 81.25 113 ASP A CA 1
ATOM 898 C C . ASP A 1 113 ? -19.726 9.879 2.741 1.00 81.25 113 ASP A C 1
ATOM 900 O O . ASP A 1 113 ? -18.757 9.501 3.409 1.00 81.25 113 ASP A O 1
ATOM 904 N N . GLN A 1 114 ? -19.652 10.969 1.977 1.00 81.06 114 GLN A N 1
ATOM 905 C CA . GLN A 1 114 ? -18.447 11.791 1.902 1.00 81.06 114 GLN A CA 1
ATOM 906 C C . GLN A 1 114 ? -18.079 12.431 3.253 1.00 81.06 114 GLN A C 1
ATOM 908 O O . GLN A 1 114 ? -16.896 12.663 3.504 1.00 81.06 114 GLN A O 1
ATOM 913 N N . ARG A 1 115 ? -19.055 12.715 4.128 1.00 82.06 115 ARG A N 1
ATOM 914 C CA . ARG A 1 115 ? -18.795 13.302 5.453 1.00 82.06 115 ARG A CA 1
ATOM 915 C C . ARG A 1 115 ? -18.121 12.280 6.356 1.00 82.06 115 ARG A C 1
ATOM 917 O O . ARG A 1 115 ? -17.086 12.591 6.934 1.00 82.06 115 ARG A O 1
ATOM 924 N N . MET A 1 116 ? -18.632 11.051 6.392 1.00 81.69 116 MET A N 1
ATOM 925 C CA . MET A 1 116 ? -17.996 9.931 7.087 1.00 81.69 116 MET A CA 1
ATOM 926 C C . MET A 1 116 ? -16.598 9.659 6.527 1.00 81.69 116 MET A C 1
ATOM 928 O O . MET A 1 116 ? -15.670 9.433 7.297 1.00 81.69 116 MET A O 1
ATOM 932 N N . ALA A 1 117 ? -16.406 9.750 5.206 1.00 82.81 117 ALA A N 1
ATOM 933 C CA . ALA A 1 117 ? -15.091 9.594 4.583 1.00 82.81 117 ALA A CA 1
ATOM 934 C C . ALA A 1 117 ? -14.087 10.676 5.012 1.00 82.81 117 ALA A C 1
ATOM 936 O O . ALA A 1 117 ? -12.921 10.369 5.262 1.00 82.81 117 ALA A O 1
ATOM 937 N N . LEU A 1 118 ? -14.516 11.939 5.093 1.00 83.75 118 LEU A N 1
ATOM 938 C CA . LEU A 1 118 ? -13.684 13.035 5.595 1.00 83.75 118 LEU A CA 1
ATOM 939 C C . LEU A 1 118 ? -13.367 12.846 7.075 1.00 83.75 118 LEU A C 1
ATOM 941 O O . LEU A 1 118 ? -12.202 12.887 7.459 1.00 83.75 118 LEU A O 1
ATOM 945 N N . ARG A 1 119 ? -14.384 12.544 7.879 1.00 85.56 119 ARG A N 1
ATOM 946 C CA . ARG A 1 119 ? -14.231 12.353 9.317 1.00 85.56 119 ARG A CA 1
ATOM 947 C C . ARG A 1 119 ? -13.299 11.198 9.654 1.00 85.56 119 ARG A C 1
ATOM 949 O O . ARG A 1 119 ? -12.425 11.308 10.503 1.00 85.56 119 ARG A O 1
ATOM 956 N N . LEU A 1 120 ? -13.415 10.106 8.918 1.00 85.94 120 LEU A N 1
ATOM 957 C CA . LEU A 1 120 ? -12.508 8.975 9.012 1.00 85.94 120 LEU A CA 1
ATOM 958 C C . LEU A 1 120 ? -11.052 9.371 8.725 1.00 85.94 120 LEU A C 1
ATOM 960 O O . LEU A 1 120 ? -10.162 8.900 9.423 1.00 85.94 120 LEU A O 1
ATOM 964 N N . ARG A 1 121 ? -10.789 10.241 7.737 1.00 85.31 121 ARG A N 1
ATOM 965 C CA . ARG A 1 121 ? -9.427 10.743 7.456 1.00 85.31 121 ARG A CA 1
ATOM 966 C C . ARG A 1 121 ? -8.862 11.569 8.607 1.00 85.31 121 ARG A C 1
ATOM 968 O O . ARG A 1 121 ? -7.657 11.528 8.832 1.00 85.31 121 ARG A O 1
ATOM 975 N N . GLU A 1 122 ? -9.713 12.288 9.331 1.00 85.75 122 GLU A N 1
ATOM 976 C CA . GLU A 1 122 ? -9.321 13.031 10.535 1.00 85.75 122 GLU A CA 1
ATOM 977 C C . GLU A 1 122 ? -9.041 12.099 11.719 1.00 85.75 122 GLU A C 1
ATOM 979 O O . GLU A 1 122 ? -8.099 12.320 12.478 1.00 85.75 122 GLU A O 1
ATOM 984 N N . LEU A 1 123 ? -9.854 11.052 11.884 1.00 87.00 123 LEU A N 1
ATOM 985 C CA . LEU A 1 123 ? -9.717 10.084 12.974 1.00 87.00 123 LEU A CA 1
ATOM 986 C C . LEU A 1 123 ? -8.551 9.109 12.757 1.00 87.00 123 LEU A C 1
ATOM 988 O O . LEU A 1 123 ? -7.955 8.653 13.732 1.00 87.00 123 LEU A O 1
ATOM 992 N N . ALA A 1 124 ? -8.223 8.817 11.497 1.00 87.50 124 ALA A N 1
ATOM 993 C CA . ALA A 1 124 ? -7.188 7.881 11.069 1.00 87.50 124 ALA A CA 1
ATOM 994 C C . ALA A 1 124 ? -6.179 8.542 10.103 1.00 87.50 124 ALA A C 1
ATOM 996 O O . ALA A 1 124 ? -6.088 8.141 8.935 1.00 87.50 124 ALA A O 1
ATOM 997 N N . PRO A 1 125 ? -5.426 9.566 10.543 1.00 83.75 125 PRO A N 1
ATOM 998 C CA . PRO A 1 125 ? -4.471 10.240 9.676 1.00 83.75 125 PRO A CA 1
ATOM 999 C C . PRO A 1 125 ? -3.325 9.295 9.290 1.00 83.75 125 PRO A C 1
ATOM 1001 O O . PRO A 1 125 ? -2.877 8.470 10.083 1.00 83.75 125 PRO A O 1
ATOM 1004 N N . LEU A 1 126 ? -2.795 9.459 8.072 1.00 80.38 126 LEU A N 1
ATOM 1005 C CA . LEU A 1 126 ? -1.765 8.575 7.492 1.00 80.38 126 LEU A CA 1
ATOM 1006 C C . LEU A 1 126 ? -0.430 8.569 8.270 1.00 80.38 126 LEU A C 1
ATOM 1008 O O . LEU A 1 126 ? 0.470 7.777 7.993 1.00 80.38 126 LEU A O 1
ATOM 1012 N N . THR A 1 127 ? -0.265 9.502 9.204 1.00 78.56 127 THR A N 1
ATOM 1013 C CA . THR A 1 127 ? 0.930 9.679 10.030 1.00 78.56 127 THR A CA 1
ATOM 1014 C C . THR A 1 127 ? 0.818 9.015 11.400 1.00 78.56 127 THR A C 1
ATOM 1016 O O . THR A 1 127 ? 1.837 8.874 12.075 1.00 78.56 127 THR A O 1
ATOM 1019 N N . GLU A 1 128 ? -0.382 8.612 11.824 1.00 82.19 128 GLU A N 1
ATOM 1020 C CA . GLU A 1 128 ? -0.642 8.076 13.162 1.00 82.19 128 GLU A CA 1
ATOM 1021 C C . GLU A 1 128 ? -0.656 6.541 13.143 1.00 82.19 128 GLU A C 1
ATOM 1023 O O . GLU A 1 128 ? -1.185 5.909 12.228 1.00 82.19 128 GLU A O 1
ATOM 1028 N N . LYS A 1 129 ? -0.041 5.939 14.168 1.00 84.69 129 LYS A N 1
ATOM 1029 C CA . LYS A 1 129 ? -0.070 4.491 14.398 1.00 84.69 129 LYS A CA 1
ATOM 1030 C C . LYS A 1 129 ? -1.387 4.155 15.089 1.00 84.69 129 LYS A C 1
ATOM 1032 O O . LYS A 1 129 ? -1.656 4.654 16.180 1.00 84.69 129 LYS A O 1
ATOM 1037 N N . LEU A 1 130 ? -2.192 3.314 14.457 1.00 89.50 130 LEU A N 1
ATOM 1038 C CA . LEU A 1 130 ? -3.468 2.848 14.990 1.00 89.50 130 LEU A CA 1
ATOM 1039 C C . LEU A 1 130 ? -3.346 1.410 15.475 1.00 89.50 130 LEU A C 1
ATOM 1041 O O . LEU A 1 130 ? -2.480 0.657 15.028 1.00 89.50 130 LEU A O 1
ATOM 1045 N N . LEU A 1 131 ? -4.249 1.017 16.363 1.00 89.12 131 LEU A N 1
ATOM 1046 C CA . LEU A 1 131 ? -4.415 -0.369 16.771 1.00 89.12 131 LEU A CA 1
ATOM 1047 C C . LEU A 1 131 ? -5.576 -0.979 15.984 1.00 89.12 131 LEU A C 1
ATOM 1049 O O . LEU A 1 131 ? -6.656 -0.405 15.905 1.00 89.12 131 LEU A O 1
ATOM 1053 N N . CYS A 1 132 ? -5.351 -2.143 15.397 1.00 90.06 132 CYS A N 1
ATOM 1054 C CA . CYS A 1 132 ? -6.314 -2.863 14.581 1.00 90.06 132 CYS A CA 1
ATOM 1055 C C . CYS A 1 132 ? -6.677 -4.172 15.277 1.00 90.06 132 CYS A C 1
ATOM 1057 O O . CYS A 1 132 ? -5.781 -4.954 15.597 1.00 90.06 132 CYS A O 1
ATOM 1059 N N . LYS A 1 133 ? -7.967 -4.410 15.513 1.00 90.69 133 LYS A N 1
ATOM 1060 C CA . LYS A 1 133 ? -8.496 -5.664 16.061 1.00 90.69 133 LYS A CA 1
ATOM 1061 C C . LYS A 1 133 ? -9.139 -6.479 14.952 1.00 90.69 133 LYS A C 1
ATOM 1063 O O . LYS A 1 133 ? -9.983 -5.960 14.224 1.00 90.69 133 LYS A O 1
ATOM 1068 N N . VAL A 1 134 ? -8.794 -7.759 14.853 1.00 90.25 134 VAL A N 1
ATOM 1069 C CA . VAL A 1 134 ? -9.428 -8.670 13.889 1.00 90.25 134 VAL A CA 1
ATOM 1070 C C . VAL A 1 134 ? -10.787 -9.120 14.423 1.00 90.25 134 VAL A C 1
ATOM 1072 O O . VAL A 1 134 ? -10.865 -9.763 15.469 1.00 90.25 134 VAL A O 1
ATOM 1075 N N . ILE A 1 135 ? -11.852 -8.796 13.694 1.00 92.25 135 ILE A N 1
ATOM 1076 C CA . ILE A 1 135 ? -13.239 -9.176 14.008 1.00 92.25 135 ILE A CA 1
ATOM 1077 C C . ILE A 1 135 ? -13.670 -10.373 13.162 1.00 92.25 135 ILE A C 1
ATOM 1079 O O . ILE A 1 135 ? -14.376 -11.247 13.646 1.00 92.25 135 ILE A O 1
ATOM 1083 N N . GLU A 1 136 ? -13.207 -10.449 11.916 1.00 91.19 136 GLU A N 1
ATOM 1084 C CA . GLU A 1 136 ? -13.380 -11.624 11.063 1.00 91.19 136 GLU A CA 1
ATOM 1085 C C . GLU A 1 136 ? -12.108 -11.857 10.250 1.00 91.19 136 GLU A C 1
ATOM 1087 O O . GLU A 1 136 ? -11.529 -10.924 9.686 1.00 91.19 136 GLU A O 1
ATOM 1092 N N . VAL A 1 137 ? -11.670 -13.113 10.178 1.00 89.62 137 VAL A N 1
ATOM 1093 C CA . VAL A 1 137 ? -10.514 -13.504 9.362 1.00 89.62 137 VAL A CA 1
ATOM 1094 C C . VAL A 1 137 ? -10.877 -13.516 7.867 1.00 89.62 137 VAL A C 1
ATOM 1096 O O . VAL A 1 137 ? -12.044 -13.715 7.522 1.00 89.62 137 VAL A O 1
ATOM 1099 N N . PRO A 1 138 ? -9.907 -13.329 6.950 1.00 88.56 138 PRO A N 1
ATOM 1100 C CA . PRO A 1 138 ? -10.176 -13.349 5.512 1.00 88.56 138 PRO A CA 1
ATOM 1101 C C . PRO A 1 138 ? -10.776 -14.685 5.052 1.00 88.56 138 PRO A C 1
ATOM 1103 O O . PRO A 1 138 ? -10.299 -15.749 5.445 1.00 88.56 138 PRO A O 1
ATOM 1106 N N . ALA A 1 139 ? -11.767 -14.639 4.158 1.00 87.81 139 ALA A N 1
ATOM 1107 C CA . ALA A 1 139 ? -12.416 -15.836 3.617 1.00 87.81 139 ALA A CA 1
ATOM 1108 C C . ALA A 1 139 ? -12.838 -15.647 2.152 1.00 87.81 139 ALA A C 1
ATOM 1110 O O . ALA A 1 139 ? -13.494 -14.662 1.818 1.00 87.81 139 ALA A O 1
ATOM 1111 N N . TYR A 1 140 ? -12.505 -16.610 1.283 1.00 82.25 140 TYR A N 1
ATOM 1112 C CA . TYR A 1 140 ? -12.964 -16.689 -0.118 1.00 82.25 140 TYR A CA 1
ATOM 1113 C C . TYR A 1 140 ? -12.887 -15.358 -0.894 1.00 82.25 140 TYR A C 1
ATOM 1115 O O . TYR A 1 140 ? -13.875 -14.876 -1.442 1.00 82.25 140 TYR A O 1
ATOM 1123 N N . GLY A 1 141 ? -11.712 -14.721 -0.903 1.00 78.38 141 GLY A N 1
ATOM 1124 C CA . GLY A 1 141 ? -11.495 -13.451 -1.611 1.00 78.38 141 GLY A CA 1
ATOM 1125 C C . GLY A 1 141 ? -12.074 -12.212 -0.918 1.00 78.38 141 GLY A C 1
ATOM 1126 O O . GLY A 1 141 ? -11.890 -11.100 -1.417 1.00 78.38 141 GLY A O 1
ATOM 1127 N N . ARG A 1 142 ? -12.724 -12.364 0.244 1.00 84.00 142 ARG A N 1
ATOM 1128 C CA . ARG A 1 142 ? -13.110 -11.243 1.107 1.00 84.00 142 ARG A CA 1
ATOM 1129 C C . ARG A 1 142 ? -11.958 -10.864 2.046 1.00 84.00 142 ARG A C 1
ATOM 1131 O O . ARG A 1 142 ? -11.310 -11.763 2.593 1.00 84.00 142 ARG A O 1
ATOM 1138 N N . PRO A 1 143 ? -11.683 -9.558 2.220 1.00 88.19 143 PRO A N 1
ATOM 1139 C CA . PRO A 1 143 ? -10.687 -9.089 3.179 1.00 88.19 143 PRO A CA 1
ATOM 1140 C C . PRO A 1 143 ? -11.125 -9.391 4.620 1.00 88.19 143 PRO A C 1
ATOM 1142 O O . PRO A 1 143 ? -12.296 -9.675 4.862 1.00 88.19 143 PRO A O 1
ATOM 1145 N N . ALA A 1 144 ? -10.192 -9.310 5.574 1.00 90.69 144 ALA A N 1
ATOM 1146 C CA . ALA A 1 144 ? -10.544 -9.362 6.993 1.00 90.69 144 ALA A CA 1
ATOM 1147 C C . ALA A 1 144 ? -11.430 -8.178 7.383 1.00 90.69 144 ALA A C 1
ATOM 1149 O O . ALA A 1 144 ? -11.214 -7.059 6.902 1.00 90.69 144 ALA A O 1
ATOM 1150 N N . VAL A 1 145 ? -12.362 -8.424 8.301 1.00 91.56 145 VAL A N 1
ATOM 1151 C CA . VAL A 1 145 ? -13.148 -7.374 8.951 1.00 91.56 145 VAL A CA 1
ATOM 1152 C C . VAL A 1 145 ? -12.441 -6.975 10.235 1.00 91.56 145 VAL A C 1
ATOM 1154 O O . VAL A 1 145 ? -12.044 -7.834 11.028 1.00 91.56 145 VAL A O 1
ATOM 1157 N N . VAL A 1 146 ? -12.257 -5.675 10.433 1.00 92.06 146 VAL A N 1
ATOM 1158 C CA . VAL A 1 146 ? -11.466 -5.134 11.535 1.00 92.06 146 VAL A CA 1
ATOM 1159 C C . VAL A 1 146 ? -12.147 -3.954 12.216 1.00 92.06 146 VAL A C 1
ATOM 1161 O O . VAL A 1 146 ? -12.941 -3.224 11.617 1.00 92.06 146 VAL A O 1
ATOM 1164 N N . GLU A 1 147 ? -11.781 -3.742 13.471 1.00 91.88 147 GLU A N 1
ATOM 1165 C CA . GLU A 1 147 ? -12.093 -2.533 14.224 1.00 91.88 147 GLU A CA 1
ATOM 1166 C C . GLU A 1 147 ? -10.799 -1.746 14.456 1.00 91.88 147 GLU A C 1
ATOM 1168 O O . GLU A 1 147 ? -9.786 -2.313 14.879 1.00 91.88 147 GLU A O 1
ATOM 1173 N N . LEU A 1 148 ? -10.815 -0.450 14.139 1.00 91.94 148 LEU A N 1
ATOM 1174 C CA . LEU A 1 148 ? -9.668 0.432 14.328 1.00 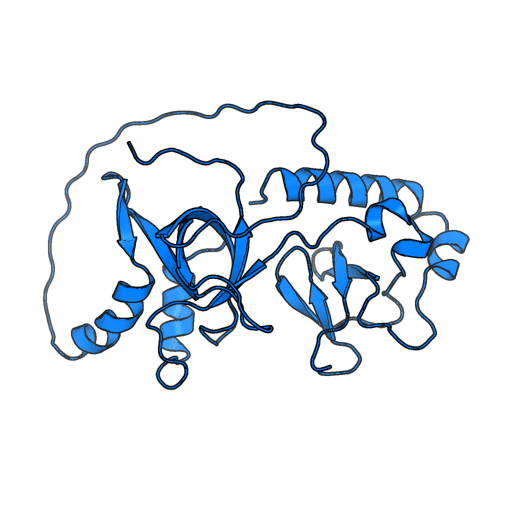91.94 148 LEU A CA 1
ATOM 1175 C C . LEU A 1 148 ? -9.827 1.266 15.590 1.00 91.94 148 LEU A C 1
ATOM 1177 O O . LEU A 1 148 ? -10.881 1.839 15.858 1.00 91.94 148 LEU A O 1
ATOM 1181 N N . PHE A 1 149 ? -8.725 1.403 16.313 1.00 90.12 149 PHE A N 1
ATOM 1182 C CA . PHE A 1 149 ? -8.630 2.204 17.516 1.00 90.12 149 PHE A CA 1
ATOM 1183 C C . PHE A 1 149 ? -7.485 3.198 17.391 1.00 90.12 149 PHE A C 1
ATOM 1185 O O . PHE A 1 149 ? -6.382 2.850 16.958 1.00 90.12 149 PHE A O 1
ATOM 1192 N N . LYS A 1 150 ? -7.728 4.423 17.847 1.00 90.81 150 LYS A N 1
ATOM 1193 C CA . LYS A 1 150 ? -6.665 5.386 18.137 1.00 90.81 150 LYS A CA 1
ATOM 1194 C C . LYS A 1 150 ? -6.450 5.475 19.639 1.00 90.81 150 LYS A C 1
ATOM 1196 O O . LYS A 1 150 ? -7.390 5.312 20.417 1.00 90.81 150 LYS A O 1
ATOM 1201 N N . ARG A 1 151 ? -5.214 5.745 20.047 1.00 86.56 151 ARG A N 1
ATOM 1202 C CA . ARG A 1 151 ? -4.888 6.016 21.448 1.00 86.56 151 ARG A CA 1
ATOM 1203 C C . ARG A 1 151 ? -5.081 7.501 21.700 1.00 86.56 151 ARG A C 1
ATOM 1205 O O . ARG A 1 151 ? -4.404 8.321 21.082 1.00 86.56 151 ARG A O 1
ATOM 1212 N N . SER A 1 152 ? -6.010 7.858 22.579 1.00 82.12 152 SER A N 1
ATOM 1213 C CA . SER A 1 152 ? -6.113 9.235 23.044 1.00 82.12 152 SER A CA 1
ATOM 1214 C C . SER A 1 152 ? -4.846 9.594 23.810 1.00 82.12 152 SER A C 1
ATOM 1216 O O . SER A 1 152 ? -4.276 8.773 24.524 1.00 82.12 152 SER A O 1
ATOM 1218 N N . GLN A 1 153 ? -4.379 10.823 23.639 1.00 77.62 153 GLN A N 1
ATOM 1219 C CA . GLN A 1 153 ? -3.292 11.358 24.448 1.00 77.62 153 GLN A CA 1
ATOM 1220 C C . GLN A 1 153 ? -3.866 12.414 25.393 1.00 77.62 153 GLN A C 1
ATOM 1222 O O . GLN A 1 153 ? -4.731 13.184 24.962 1.00 77.62 153 GLN A O 1
ATOM 1227 N N . PRO A 1 154 ? -3.404 12.472 26.656 1.00 80.25 154 PRO A N 1
ATOM 1228 C CA . PRO A 1 154 ? -2.300 11.695 27.247 1.00 80.25 154 PRO A CA 1
ATOM 1229 C C . PRO A 1 154 ? -2.707 10.343 27.868 1.00 80.25 154 PRO A C 1
ATOM 1231 O O . PRO A 1 154 ? -1.838 9.531 28.163 1.00 80.25 154 PRO A O 1
ATOM 1234 N N . ASP A 1 155 ? -4.002 10.090 28.068 1.00 77.56 155 ASP A N 1
ATOM 1235 C CA . ASP A 1 155 ? -4.491 8.987 28.919 1.00 77.56 155 ASP A CA 1
ATOM 1236 C C . ASP A 1 155 ? -4.345 7.588 28.298 1.00 77.56 155 ASP A C 1
ATOM 1238 O O . ASP A 1 155 ? -4.678 6.581 28.918 1.00 77.56 155 ASP A O 1
ATOM 1242 N N . ASN A 1 156 ? -3.859 7.516 27.058 1.00 80.75 156 ASN A N 1
ATOM 1243 C CA . ASN A 1 156 ? -3.633 6.289 26.305 1.00 80.75 156 ASN A CA 1
ATOM 1244 C C . ASN A 1 156 ? -4.891 5.410 26.142 1.00 80.75 156 ASN A C 1
ATOM 1246 O O . ASN A 1 156 ? -4.785 4.203 25.899 1.00 80.75 156 ASN A O 1
ATOM 1250 N N . LEU A 1 157 ? -6.085 6.007 26.252 1.00 85.25 157 LEU A N 1
ATOM 1251 C CA . LEU A 1 157 ? -7.352 5.290 26.127 1.00 85.25 157 LEU A CA 1
ATOM 1252 C C . LEU A 1 157 ? -7.577 4.882 24.675 1.00 85.25 157 LEU A C 1
ATOM 1254 O O . LEU A 1 157 ? -7.307 5.644 23.746 1.00 85.25 157 LEU A O 1
ATOM 1258 N N . LEU A 1 158 ? -8.114 3.683 24.474 1.00 87.62 158 LEU A N 1
ATOM 1259 C CA . LEU A 1 158 ? -8.487 3.212 23.148 1.00 87.62 158 LEU A CA 1
ATOM 1260 C C . LEU A 1 158 ? -9.847 3.787 22.759 1.00 87.62 158 LEU A C 1
ATOM 1262 O O . LEU A 1 158 ? -10.870 3.453 23.352 1.00 87.62 158 LEU A O 1
ATOM 1266 N N . ILE A 1 159 ? -9.852 4.629 21.730 1.00 88.19 159 ILE A N 1
ATOM 1267 C CA . ILE A 1 159 ? -11.067 5.159 21.115 1.00 88.19 159 ILE A CA 1
ATOM 1268 C C . ILE A 1 159 ? -11.317 4.377 19.830 1.00 88.19 159 ILE A C 1
ATOM 1270 O O . ILE A 1 159 ? -10.503 4.438 18.906 1.00 88.19 159 ILE A O 1
ATOM 1274 N N . SER A 1 160 ? -12.441 3.658 19.774 1.00 91.31 160 SER A N 1
ATOM 1275 C CA . SER A 1 160 ? -12.897 2.977 18.557 1.00 91.31 160 SER A CA 1
ATOM 1276 C C . SER A 1 160 ? -13.308 4.006 17.509 1.00 91.31 160 SER A C 1
ATOM 1278 O O . SER A 1 160 ? -14.285 4.736 17.684 1.00 91.31 160 SER A O 1
ATOM 1280 N N . ILE A 1 161 ? -12.567 4.042 16.404 1.00 90.00 161 ILE A N 1
ATOM 1281 C CA . ILE A 1 161 ? -12.848 4.905 15.254 1.00 90.00 161 ILE A CA 1
ATOM 1282 C C . ILE A 1 161 ? -14.170 4.486 14.610 1.00 90.00 161 ILE A C 1
ATOM 1284 O O . ILE A 1 161 ? -14.960 5.340 14.215 1.00 90.00 161 ILE A O 1
ATOM 1288 N N . ASN A 1 162 ? -14.432 3.178 14.543 1.00 89.69 162 ASN A N 1
ATOM 1289 C CA . ASN A 1 162 ? -15.657 2.628 13.973 1.00 89.69 162 ASN A CA 1
ATOM 1290 C C . ASN A 1 162 ? -16.892 3.132 14.733 1.00 89.69 162 ASN A C 1
ATOM 1292 O O . ASN A 1 162 ? -17.810 3.659 14.109 1.00 89.69 162 ASN A O 1
ATOM 1296 N N . ASN A 1 163 ? -16.880 3.044 16.069 1.00 86.25 163 ASN A N 1
ATOM 1297 C CA . ASN A 1 163 ? -17.998 3.507 16.895 1.00 86.25 163 ASN A CA 1
ATOM 1298 C C . ASN A 1 163 ? -18.165 5.027 16.825 1.00 86.25 163 ASN A C 1
ATOM 1300 O O . ASN A 1 163 ? -19.291 5.510 16.767 1.00 86.25 163 ASN A O 1
ATOM 1304 N N . THR A 1 164 ? -17.065 5.792 16.796 1.00 86.38 164 THR A N 1
ATOM 1305 C CA . THR A 1 164 ? -17.146 7.247 16.598 1.00 86.38 164 THR A CA 1
ATOM 1306 C C . THR A 1 164 ? -17.852 7.581 15.286 1.00 86.38 164 THR A C 1
ATOM 1308 O O . THR A 1 164 ? -18.759 8.405 15.284 1.00 86.38 164 THR A O 1
ATOM 1311 N N . LEU A 1 165 ? -17.498 6.911 14.187 1.00 85.06 165 LEU A N 1
ATOM 1312 C CA . LEU A 1 165 ? -18.103 7.171 12.878 1.00 85.06 165 LEU A CA 1
ATOM 1313 C C . LEU A 1 165 ? -19.581 6.785 12.800 1.00 85.06 165 LEU A C 1
ATOM 1315 O O . LEU A 1 165 ? -20.332 7.468 12.111 1.00 85.06 165 LEU A O 1
ATOM 1319 N N . ASP A 1 166 ? -19.991 5.708 13.468 1.00 82.56 166 ASP A N 1
ATOM 1320 C CA . ASP A 1 166 ? -21.384 5.249 13.449 1.00 82.56 166 ASP A CA 1
ATOM 1321 C C . ASP A 1 166 ? -22.297 6.137 14.316 1.00 82.56 166 ASP A C 1
ATOM 1323 O O . ASP A 1 166 ? -23.402 6.482 13.902 1.00 82.56 166 ASP A O 1
ATOM 1327 N N . LEU A 1 167 ? -21.810 6.579 15.484 1.00 78.56 167 LEU A N 1
ATOM 1328 C CA . LEU A 1 167 ? -22.604 7.331 16.466 1.00 78.56 167 LEU A CA 1
ATOM 1329 C C . LEU A 1 167 ? 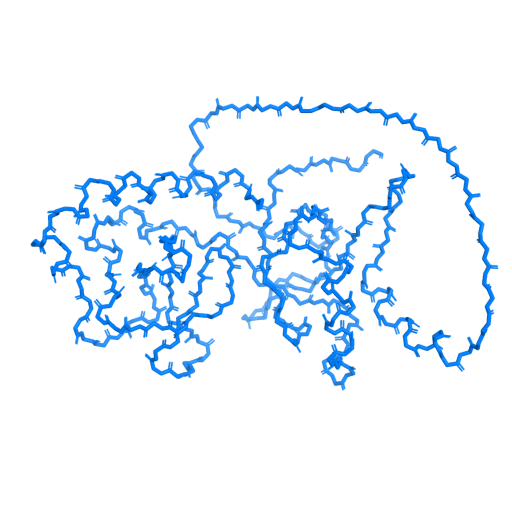-22.629 8.850 16.225 1.00 78.56 167 LEU A C 1
ATOM 1331 O O . LEU A 1 167 ? -23.627 9.508 16.522 1.00 78.56 167 LEU A O 1
ATOM 1335 N N . GLU A 1 168 ? -21.552 9.443 15.702 1.00 74.44 168 GLU A N 1
ATOM 1336 C CA . GLU A 1 168 ? -21.431 10.903 15.538 1.00 74.44 168 GLU A CA 1
ATOM 1337 C C . GLU A 1 168 ? -22.554 11.531 14.681 1.00 74.44 168 GLU A C 1
ATOM 1339 O O . GLU A 1 168 ? -23.100 12.558 15.095 1.00 74.44 168 GLU A O 1
ATOM 1344 N N . PRO A 1 169 ? -23.008 10.928 13.560 1.00 68.69 169 PRO A N 1
ATOM 1345 C CA . PRO A 1 169 ? -24.136 11.455 12.786 1.00 68.69 169 PRO A CA 1
ATOM 1346 C C . PRO A 1 169 ? -25.467 11.497 13.552 1.00 68.69 169 PRO A C 1
ATOM 1348 O O . PRO A 1 169 ? -26.337 12.309 13.223 1.00 68.69 169 PRO A O 1
ATOM 1351 N N . GLU A 1 170 ? -25.652 10.618 14.540 1.00 64.38 170 GLU A N 1
ATOM 1352 C CA . GLU A 1 170 ? -26.850 10.570 15.386 1.00 64.38 170 GLU A CA 1
ATOM 1353 C C . GLU A 1 170 ? -26.775 11.609 16.512 1.00 64.38 170 GLU A C 1
ATOM 1355 O O . GLU A 1 170 ? -27.763 12.288 16.801 1.00 64.38 170 GLU A O 1
ATOM 1360 N N . LEU A 1 171 ? -25.578 11.818 17.068 1.00 58.44 171 LEU A N 1
ATOM 1361 C CA . LEU A 1 171 ? -25.308 12.833 18.087 1.00 58.44 171 LEU A CA 1
ATOM 1362 C C . LEU A 1 171 ? -25.425 14.259 17.532 1.00 58.44 171 LEU A C 1
ATOM 1364 O O . LEU A 1 171 ? -25.961 15.127 18.205 1.00 58.44 171 LEU A O 1
ATOM 1368 N N . MET A 1 172 ? -25.033 14.514 16.279 1.00 57.28 172 MET A N 1
ATOM 1369 C CA . MET A 1 172 ? -25.166 15.849 15.665 1.00 57.28 172 MET A CA 1
ATOM 1370 C C . MET A 1 172 ? -26.620 16.276 15.383 1.00 57.28 172 MET A C 1
ATOM 1372 O O . MET A 1 172 ? -26.861 17.442 15.072 1.00 57.28 172 MET A O 1
ATOM 1376 N N . LYS A 1 173 ? -27.594 15.361 15.477 1.00 52.97 173 LYS A N 1
ATOM 1377 C CA . LYS A 1 173 ? -29.031 15.676 15.359 1.00 52.97 173 LYS A CA 1
ATOM 1378 C C . LYS A 1 173 ? -29.672 16.069 16.696 1.00 52.97 173 LYS A C 1
ATOM 1380 O O . LYS A 1 173 ? -30.810 16.529 16.693 1.00 52.97 173 LYS A O 1
ATOM 1385 N N . SER A 1 174 ? -28.948 15.925 17.806 1.00 42.84 174 SER A N 1
ATOM 1386 C CA . SER A 1 174 ? -29.404 16.232 19.166 1.00 42.84 174 SER A CA 1
ATOM 1387 C C . SER A 1 174 ? -28.434 17.253 19.779 1.00 42.84 174 SER A C 1
ATOM 1389 O O . SER A 1 174 ? -27.286 16.927 20.044 1.00 42.84 174 SER A O 1
ATOM 1391 N N . GLY A 1 175 ? -28.856 18.515 19.887 1.00 39.16 175 GLY A N 1
ATOM 1392 C CA . GLY A 1 175 ? -27.972 19.679 20.045 1.00 39.16 175 GLY A CA 1
ATOM 1393 C C . GLY A 1 175 ? -27.186 19.848 21.359 1.00 39.16 175 GLY A C 1
ATOM 1394 O O . GLY A 1 175 ? -27.343 19.093 22.310 1.00 39.16 175 GLY A O 1
ATOM 1395 N N . ASP A 1 176 ? -26.393 20.931 21.342 1.00 41.97 176 ASP A N 1
ATOM 1396 C CA . ASP A 1 176 ? -25.783 21.732 22.421 1.00 41.97 176 ASP A CA 1
ATOM 1397 C C . ASP A 1 176 ? -24.866 21.093 23.493 1.00 41.97 176 ASP A C 1
ATOM 1399 O O . ASP A 1 176 ? -25.280 20.294 24.323 1.00 41.97 176 ASP A O 1
ATOM 1403 N N . GLY A 1 177 ? -23.638 21.641 23.603 1.00 37.88 177 GLY A N 1
ATOM 1404 C CA . GLY A 1 177 ? -23.046 21.969 24.916 1.00 37.88 177 GLY A CA 1
ATOM 1405 C C . GLY A 1 177 ? -21.784 21.225 25.400 1.00 37.88 177 GLY A C 1
ATOM 1406 O O . GLY A 1 177 ? -21.865 20.239 26.115 1.00 37.88 177 GLY A O 1
ATOM 1407 N N . ASN A 1 178 ? -20.612 21.796 25.087 1.00 39.19 178 ASN A N 1
ATOM 1408 C CA . ASN A 1 178 ? -19.446 22.103 25.951 1.00 39.19 178 ASN A CA 1
ATOM 1409 C C . ASN A 1 178 ? -19.172 21.311 27.269 1.00 39.19 178 ASN A C 1
ATOM 1411 O O . ASN A 1 178 ? -19.967 21.401 28.199 1.00 39.19 178 ASN A O 1
ATOM 1415 N N . ASN A 1 179 ? -17.950 20.759 27.453 1.00 40.97 179 ASN A N 1
ATOM 1416 C CA . ASN A 1 179 ? -16.961 21.229 28.462 1.00 40.97 179 ASN A CA 1
ATOM 1417 C C . ASN A 1 179 ? -15.688 20.359 28.603 1.00 40.97 179 ASN A C 1
ATOM 1419 O O . ASN A 1 179 ? -15.749 19.137 28.646 1.00 40.97 179 ASN A O 1
ATOM 1423 N N . GLY A 1 180 ? -14.561 21.033 28.892 1.00 30.70 180 GLY A N 1
ATOM 1424 C CA . GLY A 1 180 ? -13.730 20.638 30.044 1.00 30.70 180 GLY A CA 1
ATOM 1425 C C . GLY A 1 180 ? -12.323 20.077 29.798 1.00 30.70 180 GLY A C 1
ATOM 1426 O O . GLY A 1 180 ? -12.102 18.877 29.869 1.00 30.70 180 GLY A O 1
ATOM 1427 N N . ARG A 1 181 ? -11.336 20.971 29.650 1.00 42.59 181 ARG A N 1
ATOM 1428 C CA . ARG A 1 181 ? -9.884 20.712 29.785 1.00 42.59 181 ARG A CA 1
ATOM 1429 C C . ARG A 1 181 ? -9.513 20.094 31.150 1.00 42.59 181 ARG A C 1
ATOM 1431 O O . ARG A 1 181 ? -10.034 20.565 32.157 1.00 42.59 181 ARG A O 1
ATOM 1438 N N . LYS A 1 182 ? -8.452 19.269 31.207 1.00 35.03 182 LYS A N 1
ATOM 1439 C CA . LYS A 1 182 ? -7.331 19.400 32.175 1.00 35.03 182 LYS A CA 1
ATOM 1440 C C . LYS A 1 182 ? -6.104 18.569 31.751 1.00 35.03 182 LYS A C 1
ATOM 1442 O O . LYS A 1 182 ? -6.214 17.574 31.058 1.00 35.03 182 LYS A O 1
ATOM 1447 N N . ARG A 1 183 ? -4.933 19.103 32.102 1.00 40.78 183 ARG A N 1
ATOM 1448 C CA . ARG A 1 183 ? -3.583 18.945 31.527 1.00 40.78 183 ARG A CA 1
ATOM 1449 C C . ARG A 1 183 ? -2.685 18.202 32.515 1.00 40.78 183 ARG A C 1
ATOM 1451 O O . ARG A 1 183 ? -2.714 18.587 33.676 1.00 40.78 183 ARG A O 1
ATOM 1458 N N . LEU A 1 184 ? -1.827 17.284 32.057 1.00 31.28 184 LEU A N 1
ATOM 1459 C CA . LEU A 1 184 ? -0.572 16.886 32.723 1.00 31.28 184 LEU A CA 1
ATOM 1460 C C . LEU A 1 184 ? 0.346 16.134 31.734 1.00 31.28 184 LEU A C 1
ATOM 1462 O O . LEU A 1 184 ? -0.127 15.449 30.837 1.00 31.28 184 LEU A O 1
ATOM 1466 N N . VAL A 1 185 ? 1.655 16.371 31.848 1.00 28.75 185 VAL A N 1
ATOM 1467 C CA . VAL A 1 185 ? 2.711 16.095 30.851 1.00 28.75 185 VAL A CA 1
ATOM 1468 C C . VAL A 1 185 ? 3.641 14.995 31.367 1.00 28.75 185 VAL A C 1
ATOM 1470 O O . VAL A 1 185 ? 4.103 15.136 32.498 1.00 28.75 185 VAL A O 1
ATOM 1473 N N . ARG A 1 186 ? 4.026 14.003 30.542 1.00 28.86 186 ARG A N 1
ATOM 1474 C CA . ARG A 1 186 ? 5.384 13.412 30.588 1.00 28.86 186 ARG A CA 1
ATOM 1475 C C . ARG A 1 186 ? 5.745 12.546 29.369 1.00 28.86 186 ARG A C 1
ATOM 1477 O O . ARG A 1 186 ? 4.883 12.011 28.691 1.00 28.86 186 ARG A O 1
ATOM 1484 N N . SER A 1 187 ? 7.051 12.514 29.121 1.00 27.75 187 SER A N 1
ATOM 1485 C CA . SER A 1 187 ? 7.829 12.122 27.938 1.00 27.75 187 SER A CA 1
ATOM 1486 C C . SER A 1 187 ? 8.382 10.687 28.040 1.00 27.75 187 SER A C 1
ATOM 1488 O O . SER A 1 187 ? 8.598 10.247 29.164 1.00 27.75 187 SER A O 1
ATOM 1490 N N . GLU A 1 188 ? 8.664 10.007 26.910 1.00 25.52 188 GLU A N 1
ATOM 1491 C CA . GLU A 1 188 ? 10.023 9.568 26.475 1.00 25.52 188 GLU A CA 1
ATOM 1492 C C . GLU A 1 188 ? 10.077 8.401 25.443 1.00 25.52 188 GLU A C 1
ATOM 1494 O O . GLU A 1 188 ? 9.460 7.357 25.601 1.00 25.52 188 GLU A O 1
ATOM 1499 N N . SER A 1 189 ? 10.866 8.653 24.382 1.00 27.25 189 SER A N 1
ATOM 1500 C CA . SER A 1 189 ? 12.020 7.897 23.830 1.00 27.25 189 SER A CA 1
ATOM 1501 C C . SER A 1 189 ? 11.953 6.474 23.216 1.00 27.25 189 SER A C 1
ATOM 1503 O O . SER A 1 189 ? 11.805 5.466 23.889 1.00 27.25 189 SER A O 1
ATOM 1505 N N . LYS A 1 190 ? 12.270 6.478 21.905 1.00 32.47 190 LYS A N 1
ATOM 1506 C CA . LYS A 1 190 ? 12.966 5.542 20.978 1.00 32.47 190 LYS A CA 1
ATOM 1507 C C . LYS A 1 190 ? 13.705 4.286 21.503 1.00 32.47 190 LYS A C 1
ATOM 1509 O O . LYS A 1 190 ? 14.449 4.358 22.471 1.00 32.47 190 LYS A O 1
ATOM 1514 N N . GLY A 1 191 ? 13.738 3.256 20.641 1.00 28.61 191 GLY A N 1
ATOM 1515 C CA . GLY A 1 191 ? 14.837 2.283 20.513 1.00 28.61 191 GLY A CA 1
ATOM 1516 C C . GLY A 1 191 ? 14.745 1.469 19.209 1.00 28.61 191 GLY A C 1
ATOM 1517 O O . GLY A 1 191 ? 13.706 0.886 18.933 1.00 28.61 191 GLY A O 1
ATOM 1518 N N . SER A 1 192 ? 15.807 1.478 18.398 1.00 30.31 192 SER A N 1
ATOM 1519 C CA . SER A 1 192 ? 15.966 0.776 17.110 1.00 30.31 192 SER A CA 1
ATOM 1520 C C . SER A 1 192 ? 16.876 -0.447 17.262 1.00 30.31 192 SER A C 1
ATOM 1522 O O . SER A 1 192 ? 17.892 -0.333 17.945 1.00 30.31 192 SER A O 1
ATOM 1524 N N . ASP A 1 193 ? 16.570 -1.553 16.575 1.00 29.22 193 ASP A N 1
ATOM 1525 C CA . ASP A 1 193 ? 17.439 -2.738 16.477 1.00 29.22 193 ASP A CA 1
ATOM 1526 C C . ASP A 1 193 ? 17.570 -3.192 15.012 1.00 29.22 193 ASP A C 1
ATOM 1528 O O . ASP A 1 193 ? 16.579 -3.561 14.365 1.00 29.22 193 ASP A O 1
ATOM 1532 N N . ASP A 1 194 ? 18.798 -3.097 14.495 1.00 33.75 194 ASP A N 1
ATOM 1533 C CA . ASP A 1 194 ? 19.197 -3.384 13.117 1.00 33.75 194 ASP A CA 1
ATOM 1534 C C . ASP A 1 194 ? 19.716 -4.822 13.019 1.00 33.75 194 ASP A C 1
ATOM 1536 O O . ASP A 1 194 ? 20.768 -5.184 13.542 1.00 33.75 194 ASP A O 1
ATOM 1540 N N . GLY A 1 195 ? 18.942 -5.655 12.335 1.00 32.34 195 GLY A N 1
ATOM 1541 C CA . GLY A 1 195 ? 19.333 -6.992 11.928 1.00 32.34 195 GLY A CA 1
ATOM 1542 C C . GLY A 1 195 ? 18.876 -7.172 10.494 1.00 32.34 195 GLY A C 1
ATOM 1543 O O . GLY A 1 195 ? 17.778 -6.741 10.144 1.00 32.34 195 GLY A O 1
ATOM 1544 N N . VAL A 1 196 ? 19.708 -7.792 9.660 1.00 40.78 196 VAL A N 1
ATOM 1545 C CA . VAL A 1 196 ? 19.414 -8.088 8.251 1.00 40.78 196 VAL A CA 1
ATOM 1546 C C . VAL A 1 196 ? 18.115 -8.901 8.172 1.00 40.78 196 VAL A C 1
ATOM 1548 O O . VAL A 1 196 ? 18.087 -10.113 8.387 1.00 40.78 196 VAL A O 1
ATOM 1551 N N . ARG A 1 197 ? 17.000 -8.205 7.935 1.00 48.16 197 ARG A N 1
ATOM 1552 C CA . ARG A 1 197 ? 15.643 -8.750 7.998 1.00 48.16 197 ARG A CA 1
ATOM 1553 C C . ARG A 1 197 ? 15.208 -9.159 6.598 1.00 48.16 197 ARG A C 1
ATOM 1555 O O . ARG A 1 197 ? 15.011 -8.327 5.717 1.00 48.16 197 ARG A O 1
ATOM 1562 N N . VAL A 1 198 ? 15.005 -10.461 6.413 1.00 56.78 198 VAL A N 1
ATOM 1563 C CA . VAL A 1 198 ? 14.229 -10.996 5.289 1.00 56.78 198 VAL A CA 1
ATOM 1564 C C . VAL A 1 198 ? 12.862 -10.305 5.294 1.00 56.78 198 VAL A C 1
ATOM 1566 O O . VAL A 1 198 ? 12.165 -10.339 6.307 1.00 56.78 198 VAL A O 1
ATOM 1569 N N . LEU A 1 199 ? 12.491 -9.670 4.179 1.00 60.97 199 LEU A N 1
ATOM 1570 C CA . LEU A 1 199 ? 11.194 -9.009 3.994 1.00 60.97 199 LEU A CA 1
ATOM 1571 C C . LEU A 1 199 ? 10.064 -10.027 4.200 1.00 60.97 199 LEU A C 1
ATOM 1573 O O . LEU A 1 199 ? 9.800 -10.875 3.343 1.00 60.97 199 LEU A O 1
ATOM 1577 N N . LYS A 1 200 ? 9.406 -9.969 5.359 1.00 71.19 200 LYS A N 1
ATOM 1578 C CA . LYS A 1 200 ? 8.313 -10.882 5.693 1.00 71.19 200 LYS A CA 1
ATOM 1579 C C . LYS A 1 200 ? 7.043 -10.466 4.962 1.00 71.19 200 LYS A C 1
ATOM 1581 O O . LYS A 1 200 ? 6.777 -9.286 4.738 1.00 71.19 200 LYS A O 1
ATOM 1586 N N . LYS A 1 201 ? 6.235 -11.458 4.591 1.00 74.88 201 LYS A N 1
ATOM 1587 C CA . LYS A 1 201 ? 4.876 -11.209 4.113 1.00 74.88 201 LYS A CA 1
ATOM 1588 C C . LYS A 1 201 ? 4.055 -10.646 5.277 1.00 74.88 201 LYS A C 1
ATOM 1590 O O . LYS A 1 201 ? 3.976 -11.325 6.300 1.00 74.88 201 LYS A O 1
ATOM 1595 N N . PRO A 1 202 ? 3.408 -9.479 5.120 1.00 79.50 202 PRO A N 1
ATOM 1596 C CA . PRO A 1 202 ? 2.479 -8.988 6.124 1.00 79.50 202 PRO A CA 1
ATOM 1597 C C . PRO A 1 202 ? 1.365 -10.017 6.375 1.00 79.50 202 PRO A C 1
ATOM 1599 O O . PRO A 1 202 ? 0.761 -10.532 5.428 1.00 79.50 202 PRO A O 1
ATOM 1602 N N . SER A 1 203 ? 1.092 -10.327 7.641 1.00 81.19 203 SER A N 1
ATOM 1603 C CA . SER A 1 203 ? 0.072 -11.301 8.048 1.00 81.19 203 SER A CA 1
ATOM 1604 C C . SER A 1 203 ? -1.014 -10.651 8.895 1.00 81.19 203 SER A C 1
ATOM 1606 O O . SER A 1 203 ? -0.721 -9.790 9.722 1.00 81.19 203 SER A O 1
ATOM 1608 N N . ILE A 1 204 ? -2.255 -11.106 8.725 1.00 81.38 204 ILE A N 1
ATOM 1609 C CA . ILE A 1 204 ? -3.355 -10.758 9.627 1.00 81.38 204 ILE A CA 1
ATOM 1610 C C . ILE A 1 204 ? -3.319 -11.732 10.821 1.00 81.38 204 ILE A C 1
ATOM 1612 O O . ILE A 1 204 ? -3.248 -12.941 10.583 1.00 81.38 204 ILE A O 1
ATOM 1616 N N . PRO A 1 205 ? -3.335 -11.234 12.072 1.00 83.62 205 PRO A N 1
ATOM 1617 C CA . PRO A 1 205 ? -3.395 -12.060 13.282 1.00 83.62 205 PRO A CA 1
ATOM 1618 C C . PRO A 1 205 ? -4.679 -12.895 13.413 1.00 83.62 205 PRO A C 1
ATOM 1620 O O . PRO A 1 205 ? -5.596 -12.792 12.594 1.00 83.62 205 PRO A O 1
ATOM 1623 N N . ALA A 1 206 ? -4.757 -13.721 14.459 1.00 81.81 206 ALA A N 1
ATOM 1624 C CA . ALA A 1 206 ? -5.940 -14.540 14.713 1.00 81.81 206 ALA A CA 1
ATOM 1625 C C . ALA A 1 206 ? -7.161 -13.693 15.118 1.00 81.81 206 ALA A C 1
ATOM 1627 O O . ALA A 1 206 ? -7.053 -12.521 15.483 1.00 81.81 206 ALA A O 1
ATOM 1628 N N . LEU A 1 207 ? -8.343 -14.309 15.064 1.00 81.31 207 LEU A N 1
ATOM 1629 C CA . LEU A 1 207 ? -9.593 -13.690 15.499 1.00 81.31 207 LEU A CA 1
ATOM 1630 C C . LEU A 1 207 ? -9.467 -13.141 16.931 1.00 81.31 207 LEU A C 1
ATOM 1632 O O . LEU A 1 207 ? -9.060 -13.860 17.840 1.00 81.31 207 LEU A O 1
ATOM 1636 N N . GLY A 1 208 ? -9.842 -11.876 17.128 1.00 77.69 208 GLY A N 1
ATOM 1637 C CA . GLY A 1 208 ? -9.786 -11.193 18.421 1.00 77.69 208 GLY A CA 1
ATOM 1638 C C . GLY A 1 208 ? -8.413 -10.630 18.801 1.00 77.69 208 GLY A C 1
ATOM 1639 O O . GLY A 1 208 ? -8.342 -9.857 19.755 1.00 77.69 208 GLY A O 1
ATOM 1640 N N . GLU A 1 209 ? -7.345 -10.956 18.066 1.00 85.50 209 GLU A N 1
ATOM 1641 C CA . GLU A 1 209 ? -6.018 -10.386 18.300 1.00 85.50 209 GLU A CA 1
ATOM 1642 C C . GLU A 1 209 ? -5.894 -8.956 17.752 1.00 85.50 209 GLU A C 1
ATOM 1644 O O . GLU A 1 209 ? -6.633 -8.521 16.859 1.00 85.50 209 GLU A O 1
ATOM 1649 N N . TYR A 1 210 ? -4.910 -8.235 18.294 1.00 82.81 210 TYR A N 1
ATOM 1650 C CA . TYR A 1 210 ? -4.605 -6.854 17.948 1.00 82.81 210 TYR A CA 1
ATOM 1651 C C . TYR A 1 210 ? -3.238 -6.738 17.271 1.00 82.81 210 TYR A C 1
ATOM 1653 O O . TYR A 1 210 ? -2.297 -7.458 17.609 1.00 82.81 210 TYR A O 1
ATOM 1661 N N . PHE A 1 211 ? -3.108 -5.787 16.352 1.00 84.00 211 PHE A N 1
ATOM 1662 C CA . PHE A 1 211 ? -1.835 -5.426 15.735 1.00 84.00 211 PHE A CA 1
ATOM 1663 C C . PHE A 1 211 ? -1.795 -3.944 15.387 1.00 84.00 211 PHE A C 1
ATOM 1665 O O . PHE A 1 211 ? -2.819 -3.311 15.138 1.00 84.00 211 PHE A O 1
ATOM 1672 N N . ASN A 1 212 ? -0.593 -3.381 15.385 1.00 81.12 212 ASN A N 1
ATOM 1673 C CA . ASN A 1 212 ? -0.400 -1.985 15.038 1.00 81.12 212 ASN A CA 1
ATOM 1674 C C . ASN A 1 212 ? -0.414 -1.807 13.519 1.00 81.12 212 ASN A C 1
ATOM 1676 O O . ASN A 1 212 ? 0.161 -2.619 12.792 1.00 81.12 212 ASN A O 1
ATOM 1680 N N . VAL A 1 213 ? -1.031 -0.732 13.041 1.00 80.81 213 VAL A N 1
ATOM 1681 C CA . VAL A 1 213 ? -1.124 -0.420 11.614 1.00 80.81 213 VAL A CA 1
ATOM 1682 C C . VAL A 1 213 ? -0.894 1.057 11.339 1.00 80.81 213 VAL A C 1
ATOM 1684 O O . VAL A 1 213 ? -1.289 1.917 12.123 1.00 80.81 213 VAL A O 1
ATOM 1687 N N . TYR A 1 214 ? -0.320 1.347 10.175 1.00 79.06 214 TYR A N 1
ATOM 1688 C CA . TYR A 1 214 ? -0.493 2.639 9.518 1.00 79.06 214 TYR A CA 1
ATOM 1689 C C . TYR A 1 214 ? -1.551 2.504 8.437 1.00 79.06 214 TYR A C 1
ATOM 1691 O O . TYR A 1 214 ? -1.526 1.562 7.640 1.00 79.06 214 TYR A O 1
ATOM 1699 N N . VAL A 1 215 ? -2.468 3.460 8.388 1.00 76.00 215 VAL A N 1
ATOM 1700 C CA . VAL A 1 215 ? -3.368 3.593 7.248 1.00 76.00 215 VAL A CA 1
ATOM 1701 C C . VAL A 1 215 ? -2.587 4.251 6.124 1.00 76.00 215 VAL A C 1
ATOM 1703 O O . VAL A 1 215 ? -2.058 5.346 6.289 1.00 76.00 215 VAL A O 1
ATOM 1706 N N . THR A 1 216 ? -2.502 3.582 4.979 1.00 70.31 216 THR A N 1
ATOM 1707 C CA . THR A 1 216 ? -1.743 4.088 3.828 1.00 70.31 216 THR A CA 1
ATOM 1708 C C . THR A 1 216 ? -2.638 4.592 2.714 1.00 70.31 216 THR A C 1
ATOM 1710 O O . THR A 1 216 ? -2.229 5.455 1.938 1.00 70.31 216 THR A O 1
ATOM 1713 N N . HIS A 1 217 ? -3.879 4.106 2.654 1.00 64.19 217 HIS A N 1
ATOM 1714 C CA . HIS A 1 217 ? -4.864 4.618 1.721 1.00 64.19 217 HIS A CA 1
ATOM 1715 C C . HIS A 1 217 ? -6.289 4.485 2.265 1.00 64.19 217 HIS A C 1
ATOM 1717 O O . HIS A 1 217 ? -6.724 3.409 2.679 1.00 64.19 217 HIS A O 1
ATOM 1723 N N . LEU A 1 218 ? -7.021 5.600 2.210 1.00 59.00 218 LEU A N 1
ATOM 1724 C CA . LEU A 1 218 ? -8.424 5.709 2.598 1.00 59.00 218 LEU A CA 1
ATOM 1725 C C . LEU A 1 218 ? -9.276 5.875 1.341 1.00 59.00 218 LEU A C 1
ATOM 1727 O O . LEU A 1 218 ? -9.402 6.980 0.804 1.00 59.00 218 LEU A O 1
ATOM 1731 N N . VAL A 1 219 ? -9.855 4.775 0.860 1.00 55.69 219 VAL A N 1
ATOM 1732 C CA . VAL A 1 219 ? -10.841 4.829 -0.227 1.00 55.69 219 VAL A CA 1
ATOM 1733 C C . VAL A 1 219 ? -12.144 5.428 0.311 1.00 55.69 219 VAL A C 1
ATOM 1735 O O . VAL A 1 219 ? -12.478 5.260 1.480 1.00 55.69 219 VAL A O 1
ATOM 1738 N N . ALA A 1 220 ? -12.917 6.096 -0.549 1.00 48.50 220 ALA A N 1
ATOM 1739 C CA . ALA A 1 220 ? -14.243 6.651 -0.248 1.00 48.50 220 ALA A CA 1
ATOM 1740 C C . ALA A 1 220 ? -15.329 5.590 0.076 1.00 48.50 220 ALA A C 1
ATOM 1742 O O . ALA A 1 220 ? -16.517 5.852 -0.074 1.00 48.50 220 ALA A O 1
ATOM 1743 N N . ASN A 1 221 ? -14.942 4.377 0.480 1.00 51.25 221 ASN A N 1
ATOM 1744 C CA . ASN A 1 221 ? -15.836 3.279 0.829 1.00 51.25 221 ASN A CA 1
ATOM 1745 C C . ASN A 1 221 ? -15.212 2.442 1.960 1.00 51.25 221 ASN A C 1
ATOM 1747 O O . ASN A 1 221 ? -14.035 2.074 1.856 1.00 51.25 221 ASN A O 1
ATOM 1751 N N . PRO A 1 222 ? -15.992 2.067 2.989 1.00 53.06 222 PRO A N 1
ATOM 1752 C CA . PRO A 1 222 ? -15.486 1.400 4.175 1.00 53.06 222 PRO A CA 1
ATOM 1753 C C . PRO A 1 222 ? -15.042 -0.056 3.945 1.00 53.06 222 PRO A C 1
ATOM 1755 O O . PRO A 1 222 ? -14.429 -0.670 4.813 1.00 53.06 222 PRO A O 1
ATOM 1758 N N . GLY A 1 223 ? -15.333 -0.625 2.771 1.00 46.72 223 GLY A N 1
ATOM 1759 C CA . GLY A 1 223 ? -14.887 -1.961 2.366 1.00 46.72 223 GLY A CA 1
ATOM 1760 C C . GLY A 1 223 ? -13.499 -2.016 1.719 1.00 46.72 223 GLY A C 1
ATOM 1761 O O . GLY A 1 223 ? -13.076 -3.086 1.284 1.00 46.72 223 GLY A O 1
ATOM 1762 N N . ASN A 1 224 ? -12.809 -0.880 1.581 1.00 56.78 224 ASN A N 1
ATOM 1763 C CA . ASN A 1 224 ? -11.539 -0.782 0.859 1.00 56.78 224 ASN A CA 1
ATOM 1764 C C . ASN A 1 224 ? -10.480 -0.018 1.671 1.00 56.78 224 ASN A C 1
ATOM 1766 O O . ASN A 1 224 ? -9.879 0.933 1.171 1.00 56.78 224 ASN A O 1
ATOM 1770 N N . PHE A 1 225 ? -10.233 -0.430 2.912 1.00 63.97 225 PHE A N 1
ATOM 1771 C CA . PHE A 1 225 ? -9.116 0.109 3.685 1.00 63.97 225 PHE A CA 1
ATOM 1772 C C . PHE A 1 225 ? -7.837 -0.601 3.330 1.00 63.97 225 PHE A C 1
ATOM 1774 O O . PHE A 1 225 ? -7.838 -1.817 3.155 1.00 63.97 225 PHE A O 1
ATOM 1781 N N . ILE A 1 226 ? -6.745 0.151 3.242 1.00 68.31 226 ILE A N 1
ATOM 1782 C CA . ILE A 1 226 ? -5.433 -0.429 3.014 1.00 68.31 226 ILE A CA 1
ATOM 1783 C C . ILE A 1 226 ? -4.501 0.012 4.132 1.00 68.31 226 ILE A C 1
ATOM 1785 O O . ILE A 1 226 ? -4.345 1.206 4.404 1.00 68.31 226 ILE A O 1
ATOM 1789 N N . VAL A 1 227 ? -3.933 -0.987 4.797 1.00 74.06 227 VAL A N 1
ATOM 1790 C CA . VAL A 1 227 ? -3.086 -0.826 5.972 1.00 74.06 227 VAL A CA 1
ATOM 1791 C C . VAL A 1 227 ? -1.722 -1.467 5.752 1.00 74.06 227 VAL A C 1
ATOM 1793 O O . VAL A 1 227 ? -1.598 -2.474 5.051 1.00 74.06 227 VAL A O 1
ATOM 1796 N N . GLN A 1 228 ? -0.706 -0.905 6.397 1.00 71.94 228 GLN A N 1
ATOM 1797 C CA . GLN A 1 228 ? 0.609 -1.516 6.571 1.00 71.94 228 GLN A CA 1
ATOM 1798 C C . GLN A 1 228 ? 0.737 -2.013 8.017 1.00 71.94 228 GLN A C 1
ATOM 1800 O O . GLN A 1 228 ? 0.788 -1.183 8.932 1.00 71.94 228 GLN A O 1
ATOM 1805 N N . PRO A 1 229 ? 0.762 -3.339 8.251 1.00 72.62 229 PRO A N 1
ATOM 1806 C CA . PRO A 1 229 ? 0.991 -3.907 9.578 1.00 72.62 229 PRO A CA 1
ATOM 1807 C C . PRO A 1 229 ? 2.374 -3.552 10.124 1.00 72.62 229 PRO A C 1
ATOM 1809 O O . PRO A 1 229 ? 3.340 -3.485 9.370 1.00 72.62 229 PRO A O 1
ATOM 1812 N N . HIS A 1 230 ? 2.487 -3.361 11.432 1.00 68.00 230 HIS A N 1
ATOM 1813 C CA . HIS A 1 230 ? 3.756 -3.182 12.131 1.00 68.00 230 HIS A CA 1
ATOM 1814 C C . HIS A 1 230 ? 4.008 -4.402 13.024 1.00 68.00 230 HIS A C 1
ATOM 1816 O O . HIS A 1 230 ? 3.168 -4.726 13.863 1.00 68.00 230 HIS A O 1
ATOM 1822 N N . ASP A 1 231 ? 5.167 -5.050 12.871 1.00 54.75 231 ASP A N 1
ATOM 1823 C CA . ASP A 1 231 ? 5.518 -6.329 13.526 1.00 54.75 231 ASP A CA 1
ATOM 1824 C C . ASP A 1 231 ? 5.688 -6.243 15.056 1.00 54.75 231 ASP A C 1
ATOM 1826 O O . ASP A 1 231 ? 5.892 -7.250 15.735 1.00 54.75 231 ASP A O 1
ATOM 1830 N N . GLU A 1 232 ? 5.562 -5.052 15.636 1.00 47.22 232 GLU A N 1
ATOM 1831 C CA . GLU A 1 232 ? 5.602 -4.879 17.084 1.00 47.22 232 GLU A CA 1
ATOM 1832 C C . GLU A 1 232 ? 4.273 -5.310 17.710 1.00 47.22 232 GLU A C 1
ATOM 1834 O O . GLU A 1 232 ? 3.318 -4.528 17.815 1.00 47.22 232 GLU A O 1
ATOM 1839 N N . LYS A 1 233 ? 4.237 -6.564 18.171 1.00 42.06 233 LYS A N 1
ATOM 1840 C CA . LYS A 1 233 ? 3.294 -7.020 19.194 1.00 42.06 233 LYS A CA 1
ATOM 1841 C C . LYS A 1 233 ? 3.684 -6.385 20.530 1.00 42.06 233 LYS A C 1
ATOM 1843 O O . LYS A 1 233 ? 4.377 -7.002 21.333 1.00 42.06 233 LYS A O 1
ATOM 1848 N N . LEU A 1 234 ? 3.237 -5.160 20.789 1.00 42.38 234 LEU A N 1
ATOM 1849 C CA . LEU A 1 234 ? 3.165 -4.705 22.175 1.00 42.38 234 LEU A CA 1
ATOM 1850 C C . LEU A 1 234 ? 2.020 -5.474 22.833 1.00 42.38 234 LEU A C 1
ATOM 1852 O O . LEU A 1 234 ? 0.869 -5.367 22.401 1.00 42.38 234 LEU A O 1
ATOM 1856 N N . LYS A 1 235 ? 2.355 -6.293 23.836 1.00 36.81 235 LYS A N 1
ATOM 1857 C CA . LYS A 1 235 ? 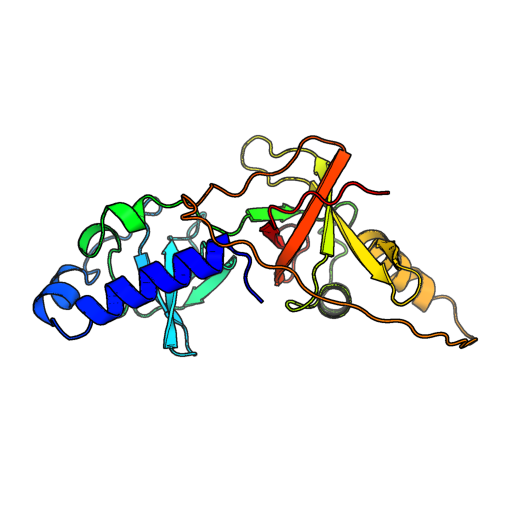1.355 -6.855 24.742 1.00 36.81 235 LYS A CA 1
ATOM 1858 C C . LYS A 1 235 ? 0.577 -5.680 25.333 1.00 36.81 235 LYS A C 1
ATOM 1860 O O . LYS A 1 235 ? 1.170 -4.669 25.699 1.00 36.81 235 LYS A O 1
ATOM 1865 N N . LEU A 1 236 ? -0.747 -5.797 25.341 1.00 37.75 236 LEU A N 1
ATOM 1866 C CA . LEU A 1 236 ? -1.597 -4.904 26.117 1.00 37.75 236 LEU A CA 1
ATOM 1867 C C . LEU A 1 236 ? -1.294 -5.212 27.591 1.00 37.75 236 LEU A C 1
ATOM 1869 O O . LEU A 1 236 ? -1.789 -6.212 28.105 1.00 37.75 236 LEU A O 1
ATOM 1873 N N . GLU A 1 237 ? -0.398 -4.436 28.199 1.00 34.78 237 GLU A N 1
ATOM 1874 C CA . GLU A 1 237 ? -0.291 -4.310 29.658 1.00 34.78 237 GLU A CA 1
ATOM 1875 C C . GLU A 1 237 ? -1.296 -3.269 30.157 1.00 34.78 237 GLU A C 1
ATOM 1877 O O . GLU A 1 237 ? -1.485 -2.244 29.453 1.00 34.78 237 GLU A O 1
#

Secondary structure (DSSP, 8-state):
---HHHHHHHHHHHHHHHHHTT-HHHHHHHB--SPPPTTS-EEEE-TTS-EEEEE--SS--STTEEEETTT-SEEE--GGG-EEHHHH-HHHHTSPPS-EEEEETT--TTT--HHHHHHHHHHS-TTSEEEEEEEE--BTTBPEEEEEEEEPTTT--EEEHHHHHHHHHHHTTS-------------------------PPP----TT-EEEEEEEEE-SSTT-EEEEEE-------

pLDDT: mean 77.31, std 18.98, range [25.52, 96.31]